Protein AF-A0A815AZ07-F1 (afdb_monomer)

Sequence (201 aa):
MKLFHCDVDPDMQIPAYNDRCTSEEKPMGLTSCLTGGIIGGPKTSQFLVLEVHFNNPYFKKSIIDQSGIRIYYTTKLRKYDAGIIEVGLEYNPKNSIPPGSTAFRVFGYCDSECTQIGLPSKNGRIITLNIDRHYSSHFQEIRFLLKLIKIEQDDTIIHTCIYNTEIRTNVTFGGYSINDEMCINYMHYYLRSNLELFFKS

Foldseek 3Di:
DAKWFFADFQPDDDDDDDDDPPDPPHTPSVPHTAFQDDADDPGGHNDMDDDDDDDDPPPDPDDDDDDDDDDDDDPDDDPWRKTKAKAWADQWQVQKDFAQDQKDKDKFKQALVNQQQWFADDDEDDDDFDDDPPDDPVDDDDDDTPDDDHDHHRYMDMFMDIDGRSVPPGMAGRHDDPRHDDRMDMDMDTRDDPHHYGHDD

Mean predicted aligned error: 6.79 Å

Radius of gyration: 19.41 Å; Cα contacts (8 Å, |Δi|>4): 328; chains: 1; bounding box: 52×40×46 Å

pLDDT: mean 85.18, std 10.61, range [42.06, 97.0]

Solvent-accessible surface area (backbone atoms only — not comparable to full-atom values): 13087 Å² total; per-residue (Å²): 113,50,71,27,32,23,80,44,66,63,85,63,86,75,79,92,82,91,74,65,94,82,45,89,83,55,59,74,72,72,71,51,58,40,59,52,58,74,82,60,63,99,87,33,26,80,51,70,47,80,48,74,82,82,87,64,93,79,66,76,74,92,75,84,82,85,83,85,84,90,85,88,86,74,94,70,83,69,97,61,51,59,27,39,31,40,38,11,46,63,73,34,65,88,56,56,42,67,42,58,28,80,70,43,77,50,61,9,37,31,47,36,77,62,29,54,77,68,51,61,79,60,89,71,75,96,73,88,81,81,84,74,95,79,72,43,96,90,64,80,79,93,76,81,63,96,63,90,78,87,80,36,11,54,33,66,51,76,40,75,44,75,44,69,24,58,91,38,87,54,73,35,31,15,32,88,52,95,77,33,43,80,46,74,44,82,47,76,47,69,66,52,55,97,68,46,77,34,63,39,121

Organism: NCBI:txid392033

InterPro domains:
  IPR000945 Dopamine beta-hydroxylase-like [PTHR10157] (35-123)
  IPR008977 PHM/PNGase F domain superfamily [SSF49742] (35-78)
  IPR008977 PHM/PNGase F domain superfamily [SSF49742] (78-198)
  IPR014784 Copper type II, ascorbate-dependent monooxygenase-like, C-terminal [G3DSA:2.60.120.230] (120-201)
  IPR024548 Copper type II ascorbate-dependent monooxygenase, C-terminal [PF03712] (80-122)
  IPR024548 Copper type II ascorbate-dependent monooxygenase, C-terminal [PF03712] (125-197)
  IPR028460 Tyramine beta-hydroxylase/Dopamine beta-hydroxylase [PR00767] (17-35)
  IPR028460 Tyramine beta-hydroxylase/Dopamine beta-hydroxylase [PR00767] (82-99)
  IPR036939 Copper type II, ascorbate-dependent monooxygenase, N-terminal domain superfamily [G3DSA:2.60.120.310] (34-81)

Secondary structure (DSSP, 8-state):
-EEEEE---TT-------S-TT-TTS-GGGSSEESSPPP-STTS---EEEE-----TT---S------------SS--SS-EEEEEEE--SSTTS-B-TT-SSEEEEEEE-HHHHHTTS-B-----------TT-BTTB------SS-----BT--EEEEEEE--TT-SSPBPBSSSTTSB--EEEEEEES--S--EEE--

Structure (mmCIF, N/CA/C/O backbone):
data_AF-A0A815AZ07-F1
#
_entry.id   AF-A0A815AZ07-F1
#
loop_
_atom_site.group_PDB
_atom_site.id
_atom_site.type_symbol
_atom_site.label_atom_id
_atom_site.label_alt_id
_atom_site.label_comp_id
_atom_site.label_asym_id
_atom_site.label_entity_id
_atom_site.label_seq_id
_atom_site.pdbx_PDB_ins_code
_atom_site.Cartn_x
_atom_site.Cartn_y
_atom_site.Cartn_z
_atom_site.occupancy
_atom_site.B_iso_or_equiv
_atom_site.auth_seq_id
_atom_site.auth_comp_id
_atom_site.auth_asym_id
_atom_site.auth_atom_id
_atom_site.pdbx_PDB_model_num
ATOM 1 N N . MET A 1 1 ? -2.930 -9.764 -2.265 1.00 93.25 1 MET A N 1
ATOM 2 C CA . MET A 1 1 ? -4.372 -9.737 -1.937 1.00 93.25 1 MET A CA 1
ATOM 3 C C . MET A 1 1 ? -4.564 -8.734 -0.822 1.00 93.25 1 MET A C 1
ATOM 5 O O . MET A 1 1 ? -3.743 -8.734 0.088 1.00 93.25 1 MET A O 1
ATOM 9 N N . LYS A 1 2 ? -5.589 -7.890 -0.900 1.00 91.94 2 LYS A N 1
ATOM 10 C CA . LYS A 1 2 ? -5.943 -6.909 0.132 1.00 91.94 2 LYS A CA 1
ATOM 11 C C . LYS A 1 2 ? -7.437 -7.029 0.423 1.00 91.94 2 LYS A C 1
ATOM 13 O O . LYS A 1 2 ? -8.210 -7.292 -0.493 1.00 91.94 2 LYS A O 1
ATOM 18 N N . LEU A 1 3 ? -7.827 -6.894 1.686 1.00 90.19 3 LEU A N 1
ATOM 19 C CA . LEU A 1 3 ? -9.228 -6.902 2.098 1.00 90.19 3 LEU A CA 1
ATOM 20 C C . LEU A 1 3 ? -9.575 -5.533 2.668 1.00 90.19 3 LEU A C 1
ATOM 22 O O . LEU A 1 3 ? -8.912 -5.073 3.596 1.00 90.19 3 LEU A O 1
ATOM 26 N N . PHE A 1 4 ? -10.623 -4.928 2.131 1.00 89.06 4 PHE A N 1
ATOM 27 C CA . PHE A 1 4 ? -11.096 -3.607 2.516 1.00 89.06 4 PHE A CA 1
ATOM 28 C C . PHE A 1 4 ? -12.503 -3.692 3.092 1.00 89.06 4 PHE A C 1
ATOM 30 O O . PHE A 1 4 ? -13.295 -4.554 2.705 1.00 89.06 4 PHE A O 1
ATOM 37 N N . HIS A 1 5 ? -12.812 -2.780 4.005 1.00 87.62 5 HIS A N 1
ATOM 38 C CA . HIS A 1 5 ? -14.139 -2.581 4.574 1.00 87.62 5 HIS A CA 1
ATOM 39 C C . HIS A 1 5 ? -14.771 -1.346 3.941 1.00 87.62 5 HIS A C 1
ATOM 41 O O . HIS A 1 5 ? -14.142 -0.294 3.909 1.00 87.62 5 HIS A O 1
ATOM 47 N N . CYS A 1 6 ? -15.979 -1.468 3.397 1.00 85.56 6 CYS A N 1
ATOM 48 C CA . CYS A 1 6 ? -16.629 -0.355 2.705 1.00 85.56 6 CYS A CA 1
ATOM 49 C C . CYS A 1 6 ? -17.513 0.440 3.655 1.00 85.56 6 CYS A C 1
ATOM 51 O O . CYS A 1 6 ? -18.321 -0.155 4.371 1.00 85.56 6 CYS A O 1
ATOM 53 N N . ASP A 1 7 ? -17.387 1.765 3.633 1.00 80.94 7 ASP A N 1
ATOM 54 C CA . ASP A 1 7 ? -18.226 2.654 4.434 1.00 80.94 7 ASP A CA 1
ATOM 55 C C . ASP A 1 7 ? -19.485 3.015 3.641 1.00 80.94 7 ASP A C 1
ATOM 57 O O . ASP A 1 7 ? -19.508 3.934 2.823 1.00 80.94 7 ASP A O 1
ATOM 61 N N . VAL A 1 8 ? -20.521 2.202 3.823 1.00 84.56 8 VAL A N 1
ATOM 62 C CA . VAL A 1 8 ? -21.830 2.353 3.183 1.00 84.56 8 VAL A CA 1
ATOM 63 C C . VAL A 1 8 ? -22.930 2.209 4.223 1.00 84.56 8 VAL A C 1
ATOM 65 O O . VAL A 1 8 ? -22.707 1.674 5.311 1.00 84.56 8 VAL A O 1
ATOM 68 N N . ASP A 1 9 ? -24.131 2.671 3.884 1.00 83.31 9 ASP A N 1
ATOM 69 C CA . ASP A 1 9 ? -25.299 2.476 4.737 1.00 83.31 9 ASP A CA 1
ATOM 70 C C . ASP A 1 9 ? -25.495 0.966 5.025 1.00 83.31 9 ASP A C 1
ATOM 72 O O . ASP A 1 9 ? -25.485 0.168 4.080 1.00 83.31 9 ASP A O 1
ATOM 76 N N . PRO A 1 10 ? -25.637 0.544 6.300 1.00 81.12 10 PRO A N 1
ATOM 77 C CA . PRO A 1 10 ? -25.865 -0.856 6.657 1.00 81.12 10 PRO A CA 1
ATOM 78 C C . PRO A 1 10 ? -27.078 -1.498 5.970 1.00 81.12 10 PRO A C 1
ATOM 80 O O . PRO A 1 10 ? -27.071 -2.711 5.761 1.00 81.12 10 PRO A O 1
ATOM 83 N N . ASP A 1 11 ? -28.088 -0.703 5.608 1.00 83.38 11 ASP A N 1
ATOM 84 C CA . ASP A 1 11 ? -29.311 -1.165 4.946 1.00 83.38 11 ASP A CA 1
ATOM 85 C C . ASP A 1 11 ? -29.194 -1.150 3.407 1.00 83.38 11 ASP A C 1
ATOM 87 O O . ASP A 1 11 ? -30.104 -1.594 2.696 1.00 83.38 11 ASP A O 1
ATOM 91 N N . MET A 1 12 ? -28.072 -0.665 2.859 1.00 85.38 12 MET A N 1
ATOM 92 C CA . MET A 1 12 ? -27.832 -0.630 1.417 1.00 85.38 12 MET A CA 1
ATOM 93 C C . MET A 1 12 ? -27.726 -2.046 0.846 1.00 85.38 12 MET A C 1
ATOM 95 O O . MET A 1 12 ? -26.903 -2.854 1.271 1.00 85.38 12 MET A O 1
ATOM 99 N N . GLN A 1 13 ? -28.504 -2.338 -0.196 1.00 84.38 13 GLN A N 1
ATOM 100 C CA . GLN A 1 13 ? -28.363 -3.582 -0.950 1.00 84.38 13 GLN A CA 1
ATOM 101 C C . GLN A 1 13 ? -27.359 -3.398 -2.087 1.00 84.38 13 GLN A C 1
ATOM 103 O O . GLN A 1 13 ? -27.615 -2.667 -3.044 1.00 84.38 13 GLN A O 1
ATOM 108 N N . ILE A 1 14 ? -26.219 -4.079 -1.991 1.00 85.06 14 ILE A N 1
ATOM 109 C CA . ILE A 1 14 ? -25.188 -4.092 -3.032 1.00 85.06 14 ILE A CA 1
ATOM 110 C C . ILE A 1 14 ? -25.235 -5.452 -3.744 1.00 85.06 14 ILE A C 1
ATOM 112 O O . ILE A 1 14 ? -25.175 -6.485 -3.071 1.00 85.06 14 ILE A O 1
ATOM 116 N N . PRO A 1 15 ? -25.349 -5.492 -5.085 1.00 88.38 15 PRO A N 1
ATOM 117 C CA . PRO A 1 15 ? -25.347 -6.750 -5.822 1.00 88.38 15 PRO A CA 1
ATOM 118 C C . PRO A 1 15 ? -23.992 -7.459 -5.705 1.00 88.38 15 PRO A C 1
ATOM 120 O O . PRO A 1 15 ? -22.947 -6.823 -5.557 1.00 88.38 15 PRO A O 1
ATOM 123 N N . ALA A 1 16 ? -24.007 -8.790 -5.804 1.00 88.94 16 ALA A N 1
ATOM 124 C CA . ALA A 1 16 ? -22.781 -9.578 -5.852 1.00 88.94 16 ALA A CA 1
ATOM 125 C C . ALA A 1 16 ? -21.918 -9.153 -7.051 1.00 88.94 16 ALA A C 1
ATOM 127 O O . ALA A 1 16 ? -22.421 -9.008 -8.164 1.00 88.94 16 ALA A O 1
ATOM 128 N N . TYR A 1 17 ? -20.618 -8.980 -6.817 1.00 91.94 17 TYR A N 1
ATOM 129 C CA . TYR A 1 17 ? -19.673 -8.500 -7.819 1.00 91.94 17 TYR A CA 1
ATOM 130 C C . TYR A 1 17 ? 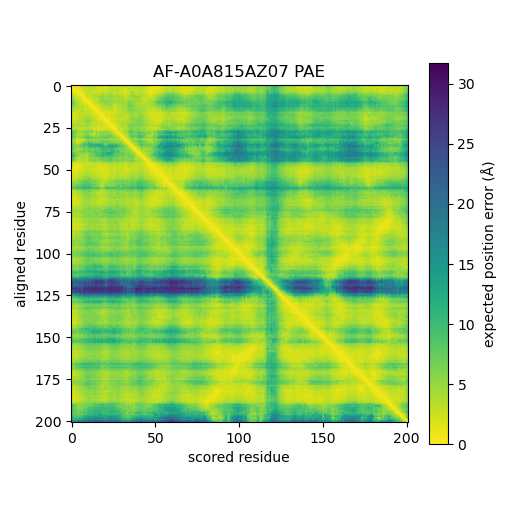-18.380 -9.314 -7.770 1.00 91.94 17 TYR A C 1
ATOM 132 O O . TYR A 1 17 ? -17.792 -9.488 -6.702 1.00 91.94 17 TYR A O 1
ATOM 140 N N . ASN A 1 18 ? -17.943 -9.813 -8.926 1.00 92.00 18 ASN A N 1
ATOM 141 C CA . ASN A 1 18 ? -16.680 -10.530 -9.091 1.00 92.00 18 ASN A CA 1
ATOM 142 C C . ASN A 1 18 ? -16.107 -10.243 -10.482 1.00 92.00 18 ASN A C 1
ATOM 144 O O . ASN A 1 18 ? -16.212 -11.060 -11.395 1.00 92.00 18 ASN A O 1
ATOM 148 N N . ASP A 1 19 ? -15.555 -9.046 -10.642 1.00 92.44 19 ASP A N 1
ATOM 149 C CA . ASP A 1 19 ? -14.885 -8.621 -11.867 1.00 92.44 19 ASP A CA 1
ATOM 150 C C . ASP A 1 19 ? -13.793 -7.586 -11.533 1.00 92.44 19 ASP A C 1
ATOM 152 O O . ASP A 1 19 ? -13.501 -7.300 -10.367 1.00 92.44 19 ASP A O 1
ATOM 156 N N . ARG A 1 20 ? -13.154 -7.027 -12.560 1.00 90.88 20 ARG A N 1
ATOM 157 C CA . ARG A 1 20 ? -12.030 -6.091 -12.483 1.00 90.88 20 ARG A CA 1
ATOM 158 C C . ARG A 1 20 ? -12.335 -4.894 -11.590 1.00 90.88 20 ARG A C 1
ATOM 160 O O . ARG A 1 20 ? -13.408 -4.302 -11.651 1.00 90.88 20 ARG A O 1
ATOM 167 N N . CYS A 1 21 ? -11.333 -4.442 -10.844 1.00 89.00 21 CYS A N 1
ATOM 168 C CA . CYS A 1 21 ? -11.448 -3.266 -9.978 1.00 89.00 21 CYS A CA 1
ATOM 169 C C . CYS A 1 21 ? -11.775 -1.968 -10.738 1.00 89.00 21 CYS A C 1
ATOM 171 O O . CYS A 1 21 ? -12.318 -1.045 -10.138 1.00 89.00 21 CYS A O 1
ATOM 173 N N . THR A 1 22 ? -11.449 -1.910 -12.034 1.00 88.50 22 THR A N 1
ATOM 174 C CA . THR A 1 22 ? -11.607 -0.743 -12.916 1.00 88.50 22 THR A CA 1
ATOM 175 C C . THR A 1 22 ? -12.832 -0.807 -13.833 1.00 88.50 22 THR A C 1
ATOM 177 O O . THR A 1 22 ? -12.969 0.055 -14.696 1.00 88.50 22 THR A O 1
ATOM 180 N N . SER A 1 23 ? -13.691 -1.825 -13.707 1.00 90.75 23 SER A N 1
ATOM 181 C CA . SER A 1 23 ? -14.904 -1.913 -14.531 1.00 90.75 23 SER A CA 1
ATOM 182 C C . SER A 1 23 ? -15.873 -0.774 -14.209 1.00 90.75 23 SER A C 1
ATOM 184 O O . SER A 1 23 ? -16.101 -0.472 -13.037 1.00 90.75 23 SER A O 1
ATOM 186 N N . GLU A 1 24 ? -16.498 -0.195 -15.235 1.00 88.44 24 GLU A N 1
ATOM 187 C CA . GLU A 1 24 ? -17.591 0.778 -15.073 1.00 88.44 24 GLU A CA 1
ATOM 188 C C . GLU A 1 24 ? -18.845 0.138 -14.453 1.00 88.44 24 GLU A C 1
ATOM 190 O O . GLU A 1 24 ? -19.664 0.824 -13.850 1.00 88.44 24 GLU A O 1
ATOM 195 N N . GLU A 1 25 ? -18.967 -1.190 -14.538 1.00 89.12 25 GLU A N 1
ATOM 196 C CA . GLU A 1 25 ? -20.063 -1.965 -13.942 1.00 89.12 25 GLU A CA 1
ATOM 197 C C . GLU A 1 25 ? -19.887 -2.194 -12.432 1.00 89.12 25 GLU A C 1
ATOM 199 O O . GLU A 1 25 ? -20.752 -2.789 -11.783 1.00 89.12 25 GLU A O 1
ATOM 204 N N . LYS A 1 26 ? -18.769 -1.741 -11.848 1.00 88.38 26 LYS A N 1
ATOM 205 C CA . LYS A 1 26 ? -18.519 -1.873 -10.414 1.00 88.38 26 LYS A CA 1
ATOM 206 C C . LYS A 1 26 ? -19.607 -1.123 -9.621 1.00 88.38 26 LYS A C 1
ATOM 208 O O . LYS A 1 26 ? -19.778 0.082 -9.815 1.00 88.38 26 LYS A O 1
ATOM 213 N N . PRO A 1 27 ? -20.310 -1.782 -8.678 1.00 86.88 27 PRO A N 1
ATOM 214 C CA . PRO A 1 27 ? -21.354 -1.136 -7.890 1.00 86.88 27 PRO A CA 1
ATOM 215 C C . PRO A 1 27 ? -20.837 0.083 -7.119 1.00 86.88 27 PRO A C 1
ATOM 217 O O . PRO A 1 27 ? -19.775 0.031 -6.495 1.00 86.88 27 PRO A O 1
ATOM 220 N N . MET A 1 28 ? -21.629 1.159 -7.099 1.00 78.25 28 MET A N 1
ATOM 221 C CA . MET A 1 28 ? -21.254 2.445 -6.492 1.00 78.25 28 MET A CA 1
ATOM 222 C C . MET A 1 28 ? -20.817 2.308 -5.022 1.00 78.25 28 MET A C 1
ATOM 224 O O . MET A 1 28 ? -19.824 2.908 -4.616 1.00 78.25 28 MET A O 1
ATOM 228 N N . GLY A 1 29 ? -21.486 1.449 -4.246 1.00 77.12 29 GLY A N 1
ATOM 229 C CA . GLY A 1 29 ? -21.162 1.193 -2.836 1.00 77.12 29 GLY A CA 1
ATOM 230 C C . GLY A 1 29 ? -19.816 0.493 -2.588 1.00 77.12 29 GLY A C 1
ATOM 231 O O . GLY A 1 29 ? -19.378 0.398 -1.450 1.00 77.12 29 GLY A O 1
ATOM 232 N N . LEU A 1 30 ? -19.126 0.019 -3.631 1.00 79.25 30 LEU A N 1
ATOM 233 C CA . LEU A 1 30 ? -17.811 -0.630 -3.518 1.00 79.25 30 LEU A CA 1
ATOM 234 C C . LEU A 1 30 ? -16.652 0.298 -3.916 1.00 79.25 30 LEU A C 1
ATOM 236 O O . LEU A 1 30 ? -15.520 -0.160 -4.103 1.00 79.25 30 LEU A O 1
ATOM 240 N N . THR A 1 31 ? -16.923 1.591 -4.118 1.00 72.31 31 THR A N 1
ATOM 241 C CA . THR A 1 31 ? -15.915 2.580 -4.537 1.00 72.31 31 THR A CA 1
ATOM 242 C C . THR A 1 31 ? -15.218 3.270 -3.365 1.00 72.31 31 THR A C 1
ATOM 244 O O . THR A 1 31 ? -14.051 3.627 -3.502 1.00 72.31 31 THR A O 1
ATOM 247 N N . SER A 1 32 ? -15.880 3.394 -2.209 1.00 75.50 32 SER A N 1
ATOM 248 C CA . SER A 1 32 ? -15.305 3.957 -0.983 1.00 75.50 32 SER A CA 1
ATOM 249 C C . SER A 1 32 ? -15.097 2.857 0.057 1.00 75.50 32 SER A C 1
ATOM 251 O O . SER A 1 32 ? -15.998 2.510 0.822 1.00 75.50 32 SER A O 1
ATOM 253 N N . CYS A 1 33 ? -13.912 2.247 0.030 1.00 83.00 33 CYS A N 1
ATOM 254 C CA . CYS A 1 33 ? -13.535 1.209 0.980 1.00 83.00 33 CYS A CA 1
ATOM 255 C C . CYS A 1 33 ? -12.160 1.498 1.575 1.00 83.00 33 CYS A C 1
ATOM 257 O O . CYS A 1 33 ? -11.269 2.029 0.915 1.00 83.00 33 CYS A O 1
ATOM 259 N N . LEU A 1 34 ? -12.027 1.139 2.842 1.00 77.06 34 LEU A N 1
ATOM 260 C CA . LEU A 1 34 ? -10.999 1.567 3.770 1.00 77.06 34 LEU A CA 1
ATOM 261 C C . LEU A 1 34 ? -10.292 0.350 4.379 1.00 77.06 34 LEU A C 1
ATOM 263 O O . LEU A 1 34 ? -10.839 -0.760 4.416 1.00 77.06 34 LEU A O 1
ATOM 267 N N . THR A 1 35 ? -9.060 0.534 4.852 1.00 73.06 35 THR A N 1
ATOM 268 C CA . THR A 1 35 ? -8.285 -0.554 5.475 1.00 73.06 35 THR A CA 1
ATOM 269 C C . THR A 1 35 ? -8.432 -0.494 6.994 1.00 73.06 35 THR A C 1
ATOM 271 O O . THR A 1 35 ? -8.373 0.568 7.597 1.00 73.06 35 THR A O 1
ATOM 274 N N . GLY A 1 36 ? -8.587 -1.647 7.656 1.00 65.62 36 GLY A N 1
ATOM 275 C CA . GLY A 1 36 ? -8.658 -1.691 9.126 1.00 65.62 36 GLY A CA 1
ATOM 276 C C . GLY A 1 36 ? -10.017 -1.279 9.710 1.00 65.62 36 GLY A C 1
ATOM 277 O O . GLY A 1 36 ? -10.087 -0.849 10.860 1.00 65.62 36 GLY A O 1
ATOM 278 N N . GLY A 1 37 ? -11.094 -1.422 8.932 1.00 69.19 37 GLY A N 1
ATOM 279 C CA . GLY A 1 37 ? -12.471 -1.211 9.380 1.00 69.19 37 GLY A CA 1
ATOM 280 C C . GLY A 1 37 ? -12.901 -2.119 10.539 1.00 69.19 37 GLY A C 1
ATOM 281 O O . GLY A 1 37 ? -12.421 -3.247 10.684 1.00 69.19 37 GLY A O 1
ATOM 282 N N . ILE A 1 38 ? -13.843 -1.637 11.358 1.00 72.06 38 ILE A N 1
ATOM 283 C CA . ILE A 1 38 ? -14.521 -2.466 12.364 1.00 72.06 38 ILE A CA 1
ATOM 284 C C . ILE A 1 38 ? -15.539 -3.325 11.619 1.00 72.06 38 ILE A C 1
ATOM 286 O O . ILE A 1 38 ? -16.441 -2.802 10.967 1.00 72.06 38 ILE A O 1
ATOM 290 N N . ILE A 1 39 ? -15.393 -4.643 11.727 1.00 74.62 39 ILE A N 1
ATOM 291 C CA . ILE A 1 39 ? -16.277 -5.594 11.056 1.00 74.62 39 ILE A CA 1
ATOM 292 C C . ILE A 1 39 ? -17.362 -6.046 12.032 1.00 74.62 39 ILE A C 1
ATOM 294 O O . ILE A 1 39 ? -17.072 -6.683 13.047 1.00 74.62 39 ILE A O 1
ATOM 298 N N . GLY A 1 40 ? -18.613 -5.779 11.662 1.00 72.56 40 GLY A N 1
ATOM 299 C CA . GLY A 1 40 ? -19.799 -6.271 12.354 1.00 72.56 40 GLY A CA 1
ATOM 300 C C . GLY A 1 40 ? -20.345 -5.331 13.430 1.00 72.56 40 GLY A C 1
ATOM 301 O O . GLY A 1 40 ? -19.667 -4.449 13.948 1.00 72.56 40 GLY A O 1
ATOM 302 N N . GLY A 1 41 ? -21.614 -5.557 13.772 1.00 75.25 41 GLY A N 1
ATOM 303 C CA . GLY A 1 41 ? -22.411 -4.670 14.614 1.00 75.25 41 GLY A CA 1
ATOM 304 C C . GLY A 1 41 ? -23.609 -4.097 13.845 1.00 75.25 41 GLY A C 1
ATOM 305 O O . GLY A 1 41 ? -23.604 -4.064 12.616 1.00 75.25 41 GLY A O 1
ATOM 306 N N . PRO A 1 42 ? -24.664 -3.653 14.546 1.00 73.19 42 PRO A N 1
ATOM 307 C CA . PRO A 1 42 ? -25.907 -3.198 13.914 1.00 73.19 42 PRO A CA 1
ATOM 308 C C . PRO A 1 42 ? -25.794 -1.830 13.222 1.00 73.19 42 PRO A C 1
ATOM 310 O O . PRO A 1 42 ? -26.729 -1.419 12.551 1.00 73.19 42 PRO A O 1
ATOM 313 N N . LYS A 1 43 ? -24.686 -1.101 13.414 1.00 76.06 43 LYS A N 1
ATOM 314 C CA . LYS A 1 43 ? -24.465 0.251 12.865 1.00 76.06 43 LYS A CA 1
ATOM 315 C C . LYS A 1 43 ? -23.269 0.335 11.914 1.00 76.06 43 LYS A C 1
ATOM 317 O O . LYS A 1 43 ? -22.822 1.429 11.597 1.00 76.06 43 LYS A O 1
ATOM 322 N N . THR A 1 44 ? -22.711 -0.802 11.517 1.00 77.12 44 THR A N 1
ATOM 323 C CA . THR A 1 44 ? -21.542 -0.869 10.636 1.00 77.12 44 THR A CA 1
ATOM 324 C C . THR A 1 44 ? -21.926 -1.591 9.360 1.00 77.12 44 THR A C 1
ATOM 326 O O . THR A 1 44 ? -22.542 -2.657 9.433 1.00 77.12 44 THR A O 1
ATOM 329 N N . SER A 1 45 ? -21.495 -1.066 8.215 1.00 80.50 45 SER A N 1
ATOM 330 C CA . SER A 1 45 ? -21.512 -1.810 6.958 1.00 80.50 45 SER A CA 1
ATOM 331 C C . SER A 1 45 ? -20.874 -3.187 7.142 1.00 80.50 45 SER A C 1
ATOM 333 O O . SER A 1 45 ? -19.845 -3.332 7.807 1.00 80.50 45 SER A O 1
ATOM 335 N N . GLN A 1 46 ? -21.487 -4.206 6.550 1.00 79.88 46 GLN A N 1
ATOM 336 C CA . GLN A 1 46 ? -20.973 -5.578 6.563 1.00 79.88 46 GLN A CA 1
ATOM 337 C C . GLN A 1 46 ? -20.285 -5.937 5.240 1.00 79.88 46 GLN A C 1
ATOM 339 O O . GLN A 1 46 ? -19.929 -7.094 5.017 1.00 79.88 46 GLN A O 1
ATOM 344 N N . PHE A 1 47 ? -20.090 -4.951 4.360 1.00 85.25 47 PHE A N 1
ATOM 345 C CA . PHE A 1 47 ? -19.532 -5.166 3.036 1.00 85.25 47 PHE A CA 1
ATOM 346 C C . PHE A 1 47 ? -18.007 -5.148 3.067 1.00 85.25 47 PHE A C 1
ATOM 348 O O . PHE A 1 47 ? -17.366 -4.221 3.571 1.00 85.25 47 PHE A O 1
ATOM 355 N N . LEU A 1 48 ? -17.436 -6.205 2.495 1.00 86.75 48 LEU A N 1
ATOM 356 C CA . LEU A 1 48 ? -16.005 -6.399 2.347 1.00 86.75 48 LEU A CA 1
ATOM 357 C C . LEU A 1 48 ? -15.662 -6.509 0.865 1.00 86.75 48 LEU A C 1
ATOM 359 O O . LEU A 1 48 ? -16.370 -7.172 0.106 1.00 86.75 48 LEU A O 1
ATOM 363 N N . VAL A 1 49 ? -14.544 -5.908 0.473 1.00 89.81 49 VAL A N 1
ATOM 364 C CA . VAL A 1 49 ? -13.985 -6.027 -0.875 1.00 89.81 49 VAL A CA 1
ATOM 365 C C . VAL A 1 49 ? -12.651 -6.741 -0.787 1.00 89.81 49 VAL A C 1
ATOM 367 O O . VAL A 1 49 ? -11.726 -6.269 -0.130 1.00 89.81 49 VAL A O 1
ATOM 370 N N . LEU A 1 50 ? -12.553 -7.885 -1.461 1.00 92.12 50 LEU A N 1
ATOM 371 C CA . LEU A 1 50 ? -11.293 -8.583 -1.671 1.00 92.12 50 LEU A CA 1
ATOM 372 C C . LEU A 1 50 ? -10.699 -8.140 -3.009 1.00 92.12 50 LEU A C 1
ATOM 374 O O . LEU A 1 50 ? -11.257 -8.418 -4.066 1.00 92.12 50 LEU A O 1
ATOM 378 N N . GLU A 1 51 ? -9.541 -7.495 -2.957 1.00 93.06 51 GLU A N 1
ATOM 379 C CA . GLU A 1 51 ? -8.747 -7.156 -4.130 1.00 93.06 51 GLU A CA 1
ATOM 380 C C . GLU A 1 51 ? -7.618 -8.174 -4.318 1.00 93.06 51 GLU A C 1
ATOM 382 O O . GLU A 1 51 ? -6.802 -8.423 -3.417 1.00 93.06 51 GLU A O 1
ATOM 387 N N . VAL A 1 52 ? -7.543 -8.758 -5.514 1.00 93.75 52 VAL A N 1
ATOM 388 C CA . VAL A 1 52 ? -6.513 -9.731 -5.884 1.00 93.75 52 VAL A CA 1
ATOM 389 C C . VAL A 1 52 ? -5.708 -9.197 -7.061 1.00 93.75 52 VAL A C 1
ATOM 391 O O . VAL A 1 52 ? -6.239 -8.954 -8.140 1.00 93.75 52 VAL A O 1
ATOM 394 N N . HIS A 1 53 ? -4.402 -9.038 -6.854 1.00 92.06 53 HIS A N 1
ATOM 395 C CA . HIS A 1 53 ? -3.475 -8.649 -7.907 1.00 92.06 53 HIS A CA 1
ATOM 396 C C . HIS A 1 53 ? -2.949 -9.902 -8.616 1.00 92.06 53 HIS A C 1
ATOM 398 O O . HIS A 1 53 ? -2.195 -10.681 -8.026 1.00 92.06 53 HIS A O 1
ATOM 404 N N . PHE A 1 54 ? -3.354 -10.102 -9.870 1.00 92.56 54 PHE A N 1
ATOM 405 C CA . PHE A 1 54 ? -2.906 -11.219 -10.698 1.00 92.56 54 PHE A CA 1
ATOM 406 C C . PHE A 1 54 ? -1.825 -10.771 -11.681 1.00 92.56 54 PHE A C 1
ATOM 408 O O . PHE A 1 54 ? -2.051 -9.886 -12.500 1.00 92.56 54 PHE A O 1
ATOM 415 N N . ASN A 1 55 ? -0.680 -11.453 -11.666 1.00 92.00 55 ASN A N 1
ATOM 416 C CA . ASN A 1 55 ? 0.330 -11.333 -12.712 1.00 92.00 55 ASN A CA 1
ATOM 417 C C . ASN A 1 55 ? 0.297 -12.590 -13.596 1.00 92.00 55 ASN A C 1
ATOM 419 O O . ASN A 1 55 ? 0.721 -13.664 -13.168 1.00 92.00 55 ASN A O 1
ATOM 423 N N . ASN A 1 56 ? -0.221 -12.468 -14.822 1.00 92.88 56 ASN A N 1
ATOM 424 C CA . ASN A 1 56 ? -0.321 -13.564 -15.796 1.00 92.88 56 ASN A CA 1
ATOM 425 C C . ASN A 1 56 ? 0.553 -13.283 -17.036 1.00 92.88 56 ASN A C 1
ATOM 427 O O . ASN A 1 56 ? 0.016 -13.044 -18.120 1.00 92.88 56 ASN A O 1
ATOM 431 N N . PRO A 1 57 ? 1.894 -13.321 -16.913 1.00 92.44 57 PRO A N 1
ATOM 432 C CA . PRO A 1 57 ? 2.803 -12.905 -17.986 1.00 9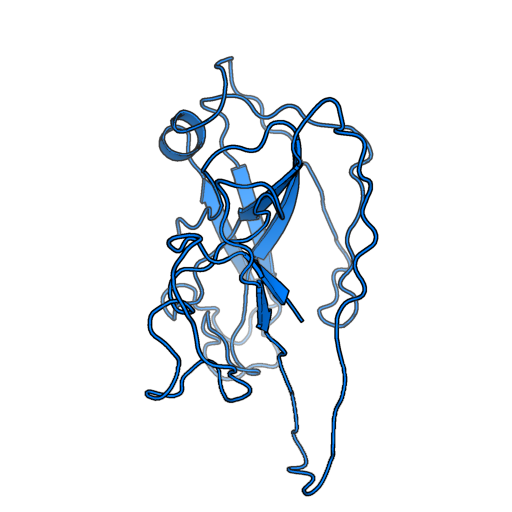2.44 57 PRO A CA 1
ATOM 433 C C . PRO A 1 57 ? 2.733 -13.803 -19.230 1.00 92.44 57 PRO A C 1
ATOM 435 O O . PRO A 1 57 ? 3.094 -13.382 -20.323 1.00 92.44 57 PRO A O 1
ATOM 438 N N . TYR A 1 58 ? 2.249 -15.039 -19.079 1.00 94.69 58 TYR A N 1
ATOM 439 C CA . TYR A 1 58 ? 2.131 -16.016 -20.164 1.00 94.69 58 TYR A CA 1
ATOM 440 C C . TYR A 1 58 ? 0.724 -16.087 -20.768 1.00 94.69 58 TYR A C 1
ATOM 442 O O . TYR A 1 58 ? 0.449 -17.000 -21.545 1.00 94.69 58 TYR A O 1
ATOM 450 N N . PHE A 1 59 ? -0.178 -15.175 -20.384 1.00 91.94 59 PHE A N 1
ATOM 451 C CA . PHE A 1 59 ? -1.556 -15.101 -20.884 1.00 91.94 59 PHE A CA 1
ATOM 452 C C . PHE A 1 59 ? -2.284 -16.451 -20.872 1.00 91.94 59 PHE A C 1
ATOM 454 O O . PHE A 1 59 ? -3.040 -16.785 -21.789 1.00 91.94 59 PHE A O 1
ATOM 461 N N . LYS A 1 60 ? -2.045 -17.251 -19.827 1.00 94.38 60 LYS A N 1
ATOM 462 C CA . LYS A 1 60 ? -2.681 -18.560 -19.691 1.00 94.38 60 LYS A CA 1
ATOM 463 C C . LYS A 1 60 ? -4.192 -18.366 -19.630 1.00 94.38 60 LYS A C 1
ATOM 465 O O . LYS A 1 60 ? -4.680 -17.574 -18.823 1.00 94.38 60 LYS A O 1
ATOM 470 N N . LYS A 1 61 ? -4.911 -19.071 -20.502 1.00 92.75 61 LYS A N 1
ATOM 471 C CA . LYS A 1 61 ? -6.375 -19.042 -20.586 1.00 92.75 61 LYS A CA 1
ATOM 472 C C . LYS A 1 61 ? -6.979 -20.166 -19.751 1.00 92.75 61 LYS A C 1
ATOM 474 O O . LYS A 1 61 ? -6.313 -21.163 -19.482 1.00 92.75 61 LYS A O 1
ATOM 479 N N . SER A 1 62 ? -8.245 -19.998 -19.379 1.00 90.50 62 SER A N 1
ATOM 480 C CA . SER A 1 62 ? -9.051 -21.020 -18.696 1.00 90.50 62 SER A CA 1
ATOM 481 C C . SER A 1 62 ? -8.494 -21.489 -17.345 1.00 90.50 62 SER A C 1
ATOM 483 O O . SER A 1 62 ? -8.759 -22.611 -16.923 1.00 90.50 62 SER A O 1
ATOM 485 N N . ILE A 1 63 ? -7.736 -20.634 -16.653 1.00 90.88 63 ILE A N 1
ATOM 486 C CA . ILE A 1 63 ? -7.390 -20.850 -15.246 1.00 90.88 63 ILE A CA 1
ATOM 487 C C . ILE A 1 63 ? -8.572 -20.382 -14.401 1.00 90.88 63 ILE A C 1
ATOM 489 O O . ILE A 1 63 ? -9.011 -19.241 -14.535 1.00 90.88 63 ILE A O 1
ATOM 493 N N . ILE A 1 64 ? -9.062 -21.26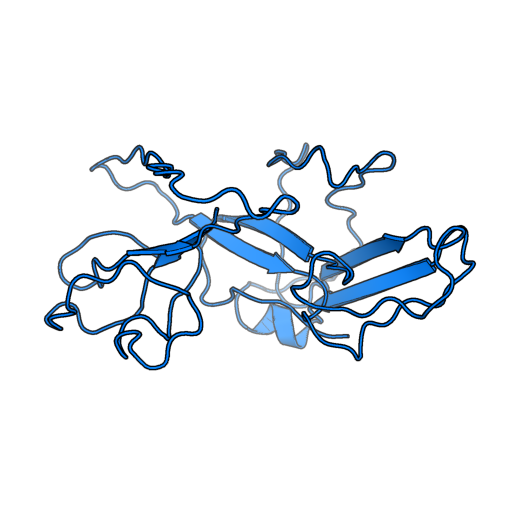1 -13.531 1.00 90.88 64 ILE A N 1
ATOM 494 C CA . ILE A 1 64 ? -10.045 -20.924 -12.504 1.00 90.88 64 ILE A CA 1
ATOM 495 C C . ILE A 1 64 ? -9.278 -20.779 -11.192 1.00 90.88 64 ILE A C 1
ATOM 497 O O . ILE A 1 64 ? -8.686 -21.746 -10.716 1.00 90.88 64 ILE A O 1
ATOM 501 N N . ASP A 1 65 ? -9.268 -19.569 -10.639 1.00 91.81 65 ASP A N 1
ATOM 502 C CA . ASP A 1 65 ? -8.704 -19.276 -9.323 1.00 91.81 65 ASP A CA 1
ATOM 503 C C . ASP A 1 65 ? -9.829 -19.117 -8.291 1.00 91.81 65 ASP A C 1
ATOM 505 O O . ASP A 1 65 ? -10.878 -18.541 -8.578 1.00 91.81 65 ASP A O 1
ATOM 509 N N . GLN A 1 66 ? -9.605 -19.649 -7.091 1.00 91.56 66 GLN A N 1
ATOM 510 C CA . GLN A 1 66 ? -10.493 -19.509 -5.930 1.00 91.56 66 GLN A CA 1
ATOM 511 C C . GLN A 1 66 ? -9.687 -19.092 -4.696 1.00 91.56 66 GLN A C 1
ATOM 513 O O . GLN A 1 66 ? -9.912 -19.571 -3.582 1.00 91.56 66 GLN A O 1
ATOM 518 N N . SER A 1 67 ? -8.689 -18.235 -4.904 1.00 94.38 67 SER A N 1
ATOM 519 C CA . SER A 1 67 ? -7.867 -17.727 -3.820 1.00 94.38 67 SER A CA 1
ATOM 520 C C . SER A 1 67 ? -8.646 -16.755 -2.928 1.00 94.38 67 SER A C 1
ATOM 522 O O . SER A 1 67 ? -9.605 -16.111 -3.350 1.00 94.38 67 SER A O 1
ATOM 524 N N . GLY A 1 68 ? -8.221 -16.619 -1.671 1.00 93.44 68 GLY A N 1
ATOM 525 C CA . GLY A 1 68 ? -8.877 -15.723 -0.725 1.00 93.44 68 GLY A CA 1
ATOM 526 C C . GLY A 1 68 ? -8.141 -15.587 0.600 1.00 93.44 68 GLY A C 1
ATOM 527 O O . GLY A 1 68 ? -7.025 -16.076 0.774 1.00 93.44 68 GLY A O 1
ATOM 528 N N . ILE A 1 69 ? -8.792 -14.912 1.546 1.00 92.94 69 ILE A N 1
ATOM 529 C CA . ILE A 1 69 ? -8.278 -14.660 2.895 1.00 92.94 69 ILE A CA 1
ATOM 530 C C . ILE A 1 69 ? -9.179 -15.370 3.905 1.00 92.94 69 ILE A C 1
ATOM 532 O O . ILE A 1 69 ? -10.403 -15.279 3.838 1.00 92.94 69 ILE A O 1
ATOM 536 N N . ARG A 1 70 ? -8.569 -16.064 4.870 1.00 93.38 70 ARG A N 1
ATOM 537 C CA . ARG A 1 70 ? -9.281 -16.650 6.009 1.00 93.38 70 ARG A CA 1
ATOM 538 C C . ARG A 1 70 ? -9.232 -15.697 7.199 1.00 93.38 70 ARG A C 1
ATOM 540 O O . ARG A 1 70 ? -8.149 -15.344 7.655 1.00 93.38 70 ARG A O 1
ATOM 547 N N . ILE A 1 71 ? -10.399 -15.336 7.724 1.00 88.31 71 ILE A N 1
ATOM 548 C CA . ILE A 1 71 ? -10.532 -14.467 8.898 1.00 88.31 71 ILE A CA 1
ATOM 549 C C . ILE A 1 71 ? -10.824 -15.318 10.133 1.00 88.31 71 ILE A C 1
ATOM 551 O O . ILE A 1 71 ? -11.727 -16.152 10.127 1.00 88.31 71 ILE A O 1
ATOM 555 N N . TYR A 1 72 ? -10.083 -15.062 11.209 1.00 90.19 72 TYR A N 1
ATOM 556 C CA . TYR A 1 72 ? -10.356 -15.601 12.538 1.00 90.19 72 TYR A CA 1
ATOM 557 C C . TYR A 1 72 ? -10.802 -14.453 13.446 1.00 90.19 72 TYR A C 1
ATOM 559 O O . TYR A 1 72 ? -10.056 -13.494 13.641 1.00 90.19 72 TYR A O 1
ATOM 567 N N . TYR A 1 73 ? -12.012 -14.544 13.999 1.00 86.69 73 TYR A N 1
ATOM 568 C CA . TYR A 1 73 ? -12.615 -13.492 14.820 1.00 86.69 73 TYR A CA 1
ATOM 569 C C . TYR A 1 73 ? -13.096 -14.027 16.176 1.00 86.69 73 TYR A C 1
ATOM 571 O O . TYR A 1 73 ? -13.161 -15.233 16.405 1.00 86.69 73 TYR A O 1
ATOM 579 N N . THR A 1 74 ? -13.405 -13.114 17.097 1.00 88.25 74 THR A N 1
ATOM 580 C CA . THR A 1 74 ? -13.952 -13.419 18.427 1.00 88.25 74 THR A CA 1
ATOM 581 C C . THR A 1 74 ? -15.177 -12.556 18.694 1.00 88.25 74 THR A C 1
ATOM 583 O O . THR A 1 74 ? -15.235 -11.412 18.254 1.00 88.25 74 THR A O 1
ATOM 586 N N . THR A 1 75 ? -16.143 -13.091 19.437 1.00 85.62 75 THR A N 1
ATOM 587 C CA . THR A 1 75 ? -17.324 -12.346 19.896 1.00 85.62 75 THR A CA 1
ATOM 588 C C . THR A 1 75 ? -17.039 -11.495 21.136 1.00 85.62 75 THR A C 1
ATOM 590 O O . THR A 1 75 ? -17.836 -10.629 21.488 1.00 85.62 75 THR A O 1
ATOM 593 N N . LYS A 1 76 ? -15.901 -11.714 21.812 1.00 89.25 76 LYS A N 1
ATOM 594 C CA . LYS A 1 76 ? -15.484 -10.927 22.978 1.00 89.25 76 LYS A CA 1
ATOM 595 C C . LYS A 1 76 ? -14.632 -9.739 22.539 1.00 89.25 76 LYS A C 1
ATOM 597 O O . LYS A 1 76 ? -13.504 -9.928 22.080 1.00 89.25 76 LYS A O 1
ATOM 602 N N . LEU A 1 77 ? -15.147 -8.528 22.757 1.00 86.62 77 LEU A N 1
ATOM 603 C CA . LEU A 1 77 ? -14.422 -7.289 22.475 1.00 86.62 77 LEU A CA 1
ATOM 604 C C . LEU A 1 77 ? -13.087 -7.237 23.228 1.00 86.62 77 LEU A C 1
ATOM 606 O O . LEU A 1 77 ? -12.988 -7.591 24.409 1.00 86.62 77 LEU A O 1
ATOM 610 N N . ARG A 1 78 ? -12.046 -6.799 22.517 1.00 88.88 78 ARG A N 1
ATOM 611 C CA . ARG A 1 78 ? -10.725 -6.519 23.090 1.00 88.88 78 ARG A CA 1
ATOM 612 C C . ARG A 1 78 ? -10.701 -5.100 23.653 1.00 88.88 78 ARG A C 1
ATOM 614 O O . ARG A 1 78 ? -11.588 -4.301 23.391 1.00 88.88 78 ARG A O 1
ATOM 621 N N . LYS A 1 79 ? -9.666 -4.794 24.439 1.00 91.25 79 LYS A N 1
ATOM 622 C CA . LYS A 1 79 ? -9.531 -3.492 25.108 1.00 91.25 79 LYS A CA 1
ATOM 623 C C . LYS A 1 79 ? -9.401 -2.318 24.128 1.00 91.25 79 LYS A C 1
ATOM 625 O O . LYS A 1 79 ? -9.866 -1.231 24.445 1.00 91.25 79 LYS A O 1
ATOM 630 N N . TYR A 1 80 ? -8.739 -2.531 22.992 1.00 88.44 80 TYR A N 1
ATOM 631 C CA . TYR A 1 80 ? -8.453 -1.490 22.009 1.00 88.44 80 TYR A CA 1
ATOM 632 C C . TYR A 1 80 ? -8.729 -1.998 20.599 1.00 88.44 80 TYR A C 1
ATOM 634 O O . TYR A 1 80 ? -8.405 -3.151 20.290 1.00 88.44 80 TYR A O 1
ATOM 642 N N . ASP A 1 81 ? -9.244 -1.110 19.755 1.00 86.19 81 ASP A N 1
ATOM 643 C CA . ASP A 1 81 ? -9.380 -1.347 18.323 1.00 86.19 81 ASP A CA 1
ATOM 644 C C . ASP A 1 81 ? -8.020 -1.232 17.639 1.00 86.19 81 ASP A C 1
ATOM 646 O O . ASP A 1 81 ? -7.208 -0.360 17.975 1.00 86.19 81 ASP A O 1
ATOM 650 N N . ALA A 1 82 ? -7.774 -2.140 16.697 1.00 88.12 82 ALA A N 1
ATOM 651 C CA . ALA A 1 82 ? -6.590 -2.125 15.856 1.00 88.12 82 ALA A CA 1
ATOM 652 C C . ALA A 1 82 ? -6.888 -1.386 14.548 1.00 88.12 82 ALA A C 1
ATOM 654 O O . ALA A 1 82 ? -7.985 -1.502 14.006 1.00 88.12 82 ALA A O 1
ATOM 655 N N . GLY A 1 83 ? -5.901 -0.656 14.045 1.00 87.38 83 GLY A N 1
ATOM 656 C CA . GLY A 1 83 ? -5.926 -0.004 12.743 1.00 87.38 83 GLY A CA 1
ATOM 657 C C . GLY A 1 83 ? -4.705 -0.389 11.917 1.00 87.38 83 GLY A C 1
ATOM 658 O O . GLY A 1 83 ? -3.710 -0.906 12.438 1.00 87.38 83 GLY A O 1
ATOM 659 N N . ILE A 1 84 ? -4.787 -0.125 10.618 1.00 88.94 84 ILE A N 1
ATOM 660 C CA . ILE A 1 84 ? -3.661 -0.206 9.690 1.00 88.94 84 ILE A CA 1
ATOM 661 C C . ILE A 1 84 ? -3.550 1.160 9.036 1.00 88.94 84 ILE A C 1
ATOM 663 O O . ILE A 1 84 ? -4.558 1.718 8.614 1.00 88.94 84 ILE A O 1
ATOM 667 N N . ILE A 1 85 ? -2.336 1.689 8.973 1.00 86.25 85 ILE A N 1
ATOM 668 C CA . ILE A 1 85 ? -2.047 2.925 8.263 1.00 86.25 85 ILE A CA 1
ATOM 669 C C . ILE A 1 85 ? -0.993 2.667 7.199 1.00 86.25 85 ILE A C 1
ATOM 671 O O . ILE A 1 85 ? 0.012 1.996 7.448 1.00 86.25 85 ILE A O 1
ATOM 675 N N . GLU A 1 86 ? -1.248 3.176 6.004 1.00 89.38 86 GLU A N 1
ATOM 676 C CA . GLU A 1 86 ? -0.309 3.141 4.898 1.00 89.38 86 GLU A CA 1
ATOM 677 C C . GLU A 1 86 ? 0.524 4.419 4.899 1.00 89.38 86 GLU A C 1
ATOM 679 O O . GLU A 1 86 ? -0.020 5.520 4.945 1.00 89.38 86 GLU A O 1
ATOM 684 N N . VAL A 1 87 ? 1.848 4.280 4.865 1.00 88.50 87 VAL A N 1
ATOM 685 C CA . VAL A 1 87 ? 2.777 5.413 4.849 1.00 88.50 87 VAL A CA 1
ATOM 686 C C . VAL A 1 87 ? 3.766 5.284 3.707 1.00 88.50 87 VAL A C 1
ATOM 688 O O . VAL A 1 87 ? 4.291 4.198 3.461 1.00 88.50 87 VAL A O 1
ATOM 691 N N . GLY A 1 88 ? 4.059 6.389 3.029 1.00 90.75 88 GLY A N 1
ATOM 692 C CA . GLY A 1 88 ? 5.037 6.394 1.950 1.00 90.75 88 GLY A CA 1
ATOM 693 C C . GLY A 1 88 ? 4.718 7.405 0.865 1.00 90.75 88 GLY A C 1
ATOM 694 O O . GLY A 1 88 ? 4.362 8.546 1.152 1.00 90.75 88 GLY A O 1
ATOM 695 N N . LEU A 1 89 ? 4.880 6.984 -0.385 1.00 91.94 89 LEU A N 1
ATOM 696 C CA . LEU A 1 89 ? 4.658 7.805 -1.568 1.00 91.94 89 LEU A CA 1
ATOM 697 C C . LEU A 1 89 ? 3.390 7.396 -2.307 1.00 91.94 89 LEU A C 1
ATOM 699 O O . LEU A 1 89 ? 3.103 6.210 -2.448 1.00 91.94 89 LEU A O 1
ATOM 703 N N . GLU A 1 90 ? 2.676 8.393 -2.832 1.00 88.38 90 GLU A N 1
ATOM 704 C CA . GLU A 1 90 ? 1.539 8.152 -3.718 1.00 88.38 90 GLU A CA 1
ATOM 705 C C . GLU A 1 90 ? 1.957 7.366 -4.968 1.00 88.38 90 GLU A C 1
ATOM 707 O O . GLU A 1 90 ? 3.050 7.539 -5.519 1.00 88.38 90 GLU A O 1
ATOM 712 N N . TYR A 1 91 ? 1.026 6.572 -5.485 1.00 89.38 91 TYR A N 1
ATOM 713 C CA . TYR A 1 91 ? 1.183 5.792 -6.711 1.00 89.38 91 TYR A CA 1
ATOM 714 C C . TYR A 1 91 ? 1.039 6.661 -7.965 1.00 89.38 91 TYR A C 1
ATOM 716 O O . TYR A 1 91 ? 0.087 6.510 -8.734 1.00 89.38 91 TYR A O 1
ATOM 724 N N . ASN A 1 92 ? 1.940 7.625 -8.155 1.00 89.50 92 ASN A N 1
ATOM 725 C CA . ASN A 1 92 ? 1.853 8.553 -9.275 1.00 89.50 92 ASN A CA 1
ATOM 726 C C . ASN A 1 92 ? 3.218 8.834 -9.944 1.00 89.50 92 ASN A C 1
ATOM 728 O O . ASN A 1 92 ? 4.270 8.713 -9.304 1.00 89.50 92 ASN A O 1
ATOM 732 N N . PRO A 1 93 ? 3.219 9.283 -11.218 1.00 89.88 93 PRO A N 1
ATOM 733 C CA . PRO A 1 93 ? 4.452 9.498 -11.978 1.00 89.88 93 PRO A CA 1
ATOM 734 C C . PRO A 1 93 ? 5.375 10.603 -11.449 1.00 89.88 93 PRO A C 1
ATOM 736 O O . PRO A 1 93 ? 6.511 10.698 -11.911 1.00 89.88 93 PRO A O 1
ATOM 739 N N . LYS A 1 94 ? 4.934 11.447 -10.502 1.00 90.31 94 LYS A N 1
ATOM 740 C CA . LYS A 1 94 ? 5.805 12.465 -9.884 1.00 90.31 94 LYS A CA 1
ATOM 741 C C . LYS A 1 94 ? 6.909 11.807 -9.054 1.00 90.31 94 LYS A C 1
ATOM 743 O O . LYS A 1 94 ? 8.006 12.351 -8.955 1.00 90.31 94 LYS A O 1
ATOM 748 N N . ASN A 1 95 ? 6.653 10.604 -8.543 1.00 91.25 95 ASN A N 1
ATOM 749 C CA . ASN A 1 95 ? 7.610 9.788 -7.803 1.00 91.25 95 ASN A CA 1
ATOM 750 C C . ASN A 1 95 ? 8.486 8.970 -8.766 1.00 91.25 95 ASN A C 1
ATOM 752 O O . ASN A 1 95 ? 8.421 7.744 -8.804 1.00 91.25 95 ASN A O 1
ATOM 756 N N . SER A 1 96 ? 9.261 9.665 -9.602 1.00 93.50 96 SER A N 1
ATOM 757 C CA . SER A 1 96 ? 10.087 9.052 -10.651 1.00 93.50 96 SER A CA 1
ATOM 758 C C . SER A 1 96 ? 11.523 8.762 -10.199 1.00 93.50 96 SER A C 1
ATOM 760 O O . SER A 1 96 ? 12.105 9.484 -9.390 1.00 93.50 96 SER A O 1
ATOM 762 N N . ILE A 1 97 ? 12.099 7.691 -10.745 1.00 96.25 97 ILE A N 1
ATOM 763 C CA . ILE A 1 97 ? 13.441 7.194 -10.444 1.00 96.25 97 ILE A CA 1
ATOM 764 C C . ILE A 1 97 ? 14.252 7.182 -11.750 1.00 96.25 97 ILE A C 1
ATOM 766 O O . ILE A 1 97 ? 13.834 6.543 -12.726 1.00 96.25 97 ILE A O 1
ATOM 770 N N . PRO A 1 98 ? 15.408 7.867 -11.810 1.00 96.88 98 PRO A N 1
ATOM 771 C CA . PRO A 1 98 ? 16.238 7.889 -13.008 1.00 96.88 98 PRO A CA 1
ATOM 772 C C . PRO A 1 98 ? 16.870 6.512 -13.293 1.00 96.88 98 PRO A C 1
ATOM 774 O O . PRO A 1 98 ? 17.129 5.745 -12.360 1.00 96.88 98 PRO A O 1
ATOM 777 N N . PRO A 1 99 ? 17.154 6.187 -14.568 1.00 97.00 99 PRO A N 1
ATOM 778 C CA . PRO A 1 99 ? 17.910 4.989 -14.932 1.00 97.00 99 PRO A CA 1
ATOM 779 C C . PRO A 1 99 ? 19.381 5.085 -14.497 1.00 97.00 99 PRO A C 1
ATOM 781 O O . PRO A 1 99 ? 19.902 6.177 -14.265 1.00 97.00 99 PRO A O 1
ATOM 784 N N . GLY A 1 100 ? 20.071 3.946 -14.409 1.00 96.38 100 GLY A N 1
ATOM 785 C CA . GLY A 1 100 ? 21.520 3.894 -14.186 1.00 96.38 100 GLY A CA 1
ATOM 786 C C . GLY A 1 100 ? 21.983 4.185 -12.752 1.00 96.38 100 GLY A C 1
ATOM 787 O O . GLY A 1 100 ? 23.172 4.409 -12.537 1.00 96.38 100 GLY A O 1
ATOM 788 N N . SER A 1 101 ? 21.079 4.214 -11.767 1.00 95.94 101 SER A N 1
ATOM 789 C CA . SER A 1 101 ? 21.429 4.550 -10.380 1.00 95.94 101 SER A CA 1
ATOM 790 C C . SER A 1 101 ? 21.709 3.305 -9.540 1.00 95.94 101 SER A C 1
ATOM 792 O O . SER A 1 101 ? 20.860 2.426 -9.431 1.00 95.94 101 SER A O 1
ATOM 794 N N . THR A 1 102 ? 22.858 3.260 -8.863 1.00 95.00 102 THR A N 1
ATOM 795 C CA . THR A 1 102 ? 23.206 2.193 -7.899 1.00 95.00 102 THR A CA 1
ATOM 796 C C . THR A 1 102 ? 22.363 2.258 -6.625 1.00 95.00 102 THR A C 1
ATOM 798 O O . THR A 1 102 ? 22.027 1.229 -6.039 1.00 95.00 102 THR A O 1
ATOM 801 N N . ALA A 1 103 ? 22.034 3.476 -6.186 1.00 94.88 103 ALA A N 1
ATOM 802 C CA . ALA A 1 103 ? 21.221 3.747 -5.009 1.00 94.88 103 ALA A CA 1
ATOM 803 C C . ALA A 1 103 ? 20.523 5.110 -5.137 1.00 94.88 103 ALA A C 1
ATOM 805 O O . ALA A 1 103 ? 21.094 6.148 -4.800 1.00 94.88 103 ALA A O 1
ATOM 806 N N . PHE A 1 104 ? 19.273 5.108 -5.594 1.00 95.56 104 PHE A N 1
ATOM 807 C CA . PHE A 1 104 ? 18.429 6.298 -5.643 1.00 95.56 104 PHE A CA 1
ATOM 808 C C . PHE A 1 104 ? 17.432 6.290 -4.487 1.00 95.56 104 PHE A C 1
ATOM 810 O O . PHE A 1 104 ? 16.711 5.312 -4.291 1.00 95.56 104 PHE A O 1
ATOM 817 N N . ARG A 1 105 ? 17.404 7.368 -3.698 1.00 93.44 105 ARG A N 1
ATOM 818 C CA . ARG A 1 105 ? 16.533 7.469 -2.522 1.00 93.44 105 ARG A CA 1
ATOM 819 C C . ARG A 1 105 ? 15.277 8.247 -2.861 1.00 93.44 105 ARG A C 1
ATOM 821 O O . ARG A 1 105 ? 15.369 9.364 -3.357 1.00 93.44 105 ARG A O 1
ATOM 828 N N . VAL A 1 106 ? 14.135 7.690 -2.490 1.00 92.62 106 VAL A N 1
ATOM 829 C CA . VAL A 1 106 ? 12.860 8.408 -2.453 1.00 92.62 106 VAL A CA 1
ATOM 830 C C . VAL A 1 106 ? 12.280 8.280 -1.055 1.00 92.62 106 VAL A C 1
ATOM 832 O O . VAL A 1 106 ? 12.519 7.281 -0.369 1.00 92.62 106 VAL A O 1
ATOM 835 N N . PHE A 1 107 ? 11.545 9.288 -0.610 1.00 89.81 107 PHE A N 1
ATOM 836 C CA . PHE A 1 107 ? 10.945 9.281 0.713 1.00 89.81 107 PHE A CA 1
ATOM 837 C C . PHE A 1 107 ? 9.601 9.990 0.694 1.00 89.81 107 PHE A C 1
ATOM 839 O O . PHE A 1 107 ? 9.444 10.986 -0.001 1.00 89.81 107 PHE A O 1
ATOM 846 N N . GLY A 1 108 ? 8.663 9.471 1.476 1.00 87.00 108 GLY A N 1
ATOM 847 C CA . GLY A 1 108 ? 7.421 10.148 1.814 1.00 87.00 108 GLY A CA 1
ATOM 848 C C . GLY A 1 108 ? 7.386 10.468 3.301 1.00 87.00 108 GLY A C 1
ATOM 849 O O . GLY A 1 108 ? 8.064 9.810 4.103 1.00 87.00 108 GLY A O 1
ATOM 850 N N . TYR A 1 109 ? 6.617 11.483 3.677 1.00 83.75 109 TYR A N 1
ATOM 851 C CA . TYR A 1 109 ? 6.499 11.899 5.072 1.00 83.75 109 TYR A CA 1
ATOM 852 C C . TYR A 1 109 ? 5.063 12.241 5.479 1.00 83.75 109 TYR A C 1
ATOM 854 O O . TYR A 1 109 ? 4.237 12.632 4.665 1.00 83.75 109 TYR A O 1
ATOM 862 N N . CYS A 1 110 ? 4.779 12.094 6.770 1.00 81.12 110 CYS A N 1
ATOM 863 C CA . CYS A 1 110 ? 3.629 12.678 7.454 1.00 81.12 110 CYS A CA 1
ATOM 864 C C . CYS A 1 110 ? 4.196 13.696 8.436 1.00 81.12 110 CYS A C 1
ATOM 866 O O . CYS A 1 110 ? 4.859 13.303 9.396 1.00 81.12 110 CYS A O 1
ATOM 868 N N . ASP A 1 111 ? 4.021 14.980 8.135 1.00 76.94 111 ASP A N 1
ATOM 869 C CA . ASP A 1 1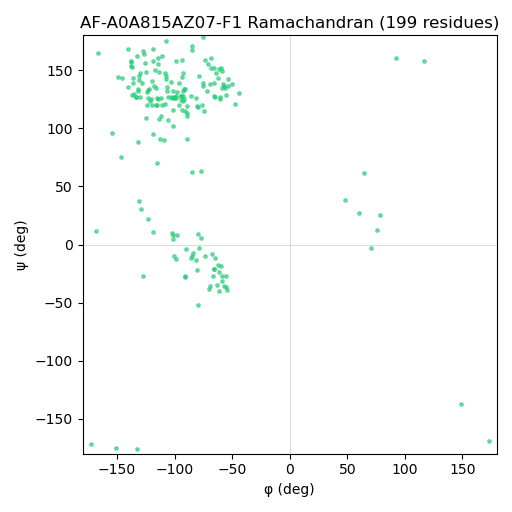11 ? 4.479 16.093 8.967 1.00 76.94 111 ASP A CA 1
ATOM 870 C C . ASP A 1 111 ? 3.593 16.292 10.205 1.00 76.94 111 ASP A C 1
ATOM 872 O O . ASP A 1 111 ? 2.609 15.582 10.420 1.00 76.94 111 ASP A O 1
ATOM 876 N N . SER A 1 112 ? 3.950 17.266 11.042 1.00 73.75 112 SER A N 1
ATOM 877 C CA . SER A 1 112 ? 3.213 17.570 12.270 1.00 73.75 112 SER A CA 1
ATOM 878 C C . SER A 1 112 ? 1.743 17.902 12.011 1.00 73.75 112 SER A C 1
ATOM 880 O O . SER A 1 112 ? 0.887 17.512 12.794 1.00 73.75 112 SER A O 1
ATOM 882 N N . GLU A 1 113 ? 1.420 18.568 10.898 1.00 75.62 113 GLU A N 1
ATOM 883 C CA . GLU A 1 113 ? 0.028 18.836 10.506 1.00 75.62 113 GLU A CA 1
ATOM 884 C C . GLU A 1 113 ? -0.751 17.534 10.280 1.00 75.62 113 GLU A C 1
ATOM 886 O O . GLU A 1 113 ? -1.904 17.401 10.687 1.00 75.62 113 GLU A O 1
ATOM 891 N N . CYS A 1 114 ? -0.100 16.548 9.667 1.00 74.44 114 CYS A N 1
ATOM 892 C CA . CYS A 1 114 ? -0.663 15.236 9.401 1.00 74.44 114 CYS A CA 1
ATOM 893 C C . CYS A 1 114 ? -0.852 14.405 10.691 1.00 74.44 114 CYS A C 1
ATOM 895 O O . CYS A 1 114 ? -1.887 13.754 10.855 1.00 74.44 114 CYS A O 1
ATOM 897 N N . THR A 1 115 ? 0.070 14.481 11.659 1.00 72.88 115 THR A N 1
ATOM 898 C CA . THR A 1 115 ? -0.073 13.788 12.958 1.00 72.88 115 THR A CA 1
ATOM 899 C C . THR A 1 115 ? -0.968 14.517 13.963 1.00 72.88 115 THR A C 1
ATOM 901 O O . THR A 1 115 ? -1.545 13.874 14.846 1.00 72.88 115 THR A O 1
ATOM 904 N N . GLN A 1 116 ? -1.173 15.830 13.810 1.00 67.25 116 GLN A N 1
ATOM 905 C CA . GLN A 1 116 ? -2.123 16.614 14.611 1.00 67.25 116 GLN A CA 1
ATOM 906 C C . GLN A 1 116 ? -3.564 16.098 14.493 1.00 67.25 116 GLN A C 1
ATOM 908 O O . GLN A 1 116 ? -4.331 16.206 15.452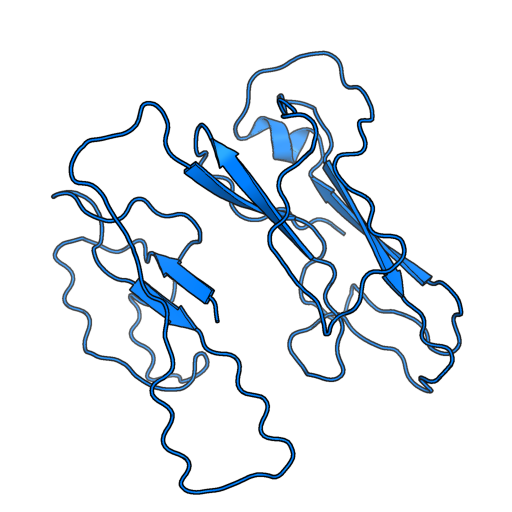 1.00 67.25 116 GLN A O 1
ATOM 913 N N . ILE A 1 117 ? -3.913 15.456 13.375 1.00 57.47 117 ILE A N 1
ATOM 914 C CA . ILE A 1 117 ? -5.275 15.002 13.055 1.00 57.47 117 ILE A CA 1
ATOM 915 C C . ILE A 1 117 ? -5.687 13.708 13.808 1.00 57.47 117 ILE A C 1
ATOM 917 O O . ILE A 1 117 ? -6.794 13.211 13.611 1.00 57.47 117 ILE A O 1
ATOM 921 N N . GLY A 1 118 ? -4.896 13.161 14.749 1.00 51.03 118 GLY A N 1
ATOM 922 C CA . GLY A 1 118 ? -5.362 11.953 15.460 1.00 51.03 118 GLY A CA 1
ATOM 923 C C . GLY A 1 118 ? -4.651 11.439 16.716 1.00 51.03 118 GLY A C 1
ATOM 924 O O . GLY A 1 118 ? -4.950 10.313 17.109 1.00 51.03 118 GLY A O 1
ATOM 925 N N . LEU A 1 119 ? -3.728 12.171 17.352 1.00 54.56 119 LEU A N 1
ATOM 926 C CA . LEU A 1 119 ? -2.908 11.650 18.473 1.00 54.56 119 LEU A CA 1
ATOM 927 C C . LEU A 1 119 ? -2.866 12.640 19.674 1.00 54.56 119 LEU A C 1
ATOM 929 O O . LEU A 1 119 ? -3.568 13.636 19.619 1.00 54.56 119 LEU A O 1
ATOM 933 N N . PRO A 1 120 ? -2.117 12.429 20.778 1.00 45.06 120 PRO A N 1
ATOM 934 C CA . PRO A 1 120 ? -1.860 13.457 21.820 1.00 45.06 120 PRO A CA 1
ATOM 935 C C . PRO A 1 120 ? -0.404 13.998 21.809 1.00 45.06 120 PRO A C 1
ATOM 937 O O . PRO A 1 120 ? 0.487 13.222 21.508 1.00 45.06 120 PRO A O 1
ATOM 940 N N . SER A 1 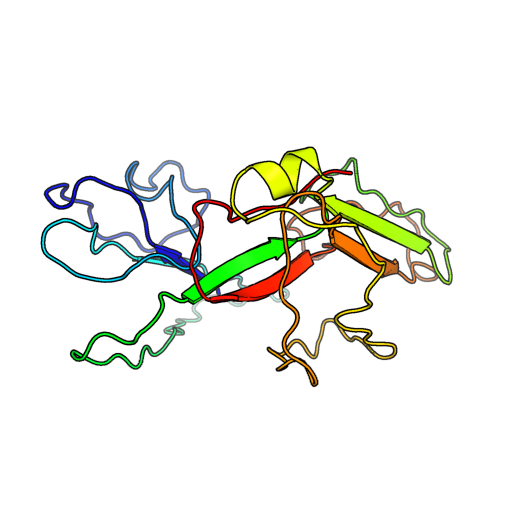121 ? -0.140 15.274 22.151 1.00 42.06 121 SER A N 1
ATOM 941 C CA . SER A 1 121 ? 1.149 16.018 21.959 1.00 42.06 121 SER A CA 1
ATOM 942 C C . SER A 1 121 ? 2.314 15.758 22.953 1.00 42.06 121 SER A C 1
ATOM 944 O O . SER A 1 121 ? 2.073 15.626 24.159 1.00 42.06 121 SER A O 1
ATOM 946 N N . LYS A 1 122 ? 3.581 15.785 22.458 1.00 52.50 122 LYS A N 1
ATOM 947 C CA . LYS A 1 122 ? 4.849 16.032 23.209 1.00 52.50 122 LYS A CA 1
ATOM 948 C C . LYS A 1 122 ? 6.062 16.315 22.281 1.00 52.50 122 LYS A C 1
ATOM 950 O O . LYS A 1 122 ? 6.036 16.015 21.100 1.00 52.50 122 LYS A O 1
ATOM 955 N N . ASN A 1 123 ? 7.166 16.849 22.831 1.00 51.84 123 ASN A N 1
ATOM 956 C CA . ASN A 1 123 ? 8.438 17.144 22.136 1.00 51.84 123 ASN A CA 1
ATOM 957 C C . ASN A 1 123 ? 8.987 15.996 21.256 1.00 51.84 123 ASN A C 1
ATOM 959 O O . ASN A 1 123 ? 9.370 14.943 21.777 1.00 51.84 123 ASN A O 1
ATOM 963 N N . GLY A 1 124 ? 9.161 16.278 19.960 1.00 55.28 124 GLY A N 1
ATOM 964 C CA . GLY A 1 124 ? 9.628 15.329 18.947 1.00 55.28 124 GLY A CA 1
ATOM 965 C C . GLY A 1 124 ? 11.045 14.776 19.161 1.00 55.28 124 GLY A C 1
ATOM 966 O O . GLY A 1 124 ? 11.971 15.466 19.600 1.00 55.28 124 GLY A O 1
ATOM 967 N N . ARG A 1 125 ? 11.222 13.495 18.819 1.00 61.41 125 ARG A N 1
ATOM 968 C CA . ARG A 1 125 ? 12.511 12.785 18.726 1.00 61.41 125 ARG A CA 1
ATOM 969 C C . ARG A 1 125 ? 12.524 11.943 17.453 1.00 61.41 125 ARG A C 1
ATOM 971 O O . ARG A 1 125 ? 11.546 11.266 17.164 1.00 61.41 125 ARG A O 1
ATOM 978 N N . ILE A 1 126 ? 13.650 11.902 16.736 1.00 65.00 126 ILE A N 1
ATOM 979 C CA . ILE A 1 126 ? 13.808 10.984 15.598 1.00 65.00 126 ILE A CA 1
ATOM 980 C C . ILE A 1 126 ? 14.015 9.567 16.142 1.00 65.00 126 ILE A C 1
ATOM 982 O O . ILE A 1 126 ? 15.025 9.283 16.788 1.00 65.00 126 ILE A O 1
ATOM 986 N N . ILE A 1 127 ? 13.060 8.676 15.877 1.00 72.50 127 ILE A N 1
ATOM 987 C CA . ILE A 1 127 ? 13.128 7.259 16.240 1.00 72.50 127 ILE A CA 1
ATOM 988 C C . ILE A 1 127 ? 13.035 6.434 14.962 1.00 72.50 127 ILE A C 1
ATOM 990 O O . ILE A 1 127 ? 12.095 6.562 14.184 1.00 72.50 127 ILE A O 1
ATOM 994 N N . THR A 1 128 ? 14.007 5.554 14.747 1.00 80.06 128 THR A N 1
ATOM 995 C CA . THR A 1 128 ? 13.930 4.572 13.666 1.00 80.06 128 THR A CA 1
ATOM 996 C C . THR A 1 128 ? 13.047 3.405 14.095 1.00 80.06 128 THR A C 1
ATOM 998 O O . THR A 1 128 ? 13.373 2.714 15.060 1.00 80.06 128 THR A O 1
ATOM 1001 N N . LEU A 1 129 ? 11.946 3.180 13.374 1.00 84.00 129 LEU A N 1
ATOM 1002 C CA . LEU A 1 129 ? 11.010 2.088 13.662 1.00 84.00 129 LEU A CA 1
ATOM 1003 C C . LEU A 1 129 ? 11.522 0.746 13.129 1.00 84.00 129 LEU A C 1
ATOM 1005 O O . LEU A 1 129 ? 11.601 -0.230 13.869 1.00 84.00 129 LEU A O 1
ATOM 1009 N N . ASN A 1 130 ? 11.886 0.703 11.848 1.00 86.56 130 ASN A N 1
ATOM 1010 C CA . ASN A 1 130 ? 12.355 -0.499 11.170 1.00 86.56 130 ASN A CA 1
ATOM 1011 C C . ASN A 1 130 ? 13.354 -0.129 10.064 1.00 86.56 130 ASN A C 1
ATOM 1013 O O . ASN A 1 130 ? 13.187 0.890 9.396 1.00 86.56 130 ASN A O 1
ATOM 1017 N N . ILE A 1 131 ? 14.368 -0.971 9.857 1.00 89.56 131 ILE A N 1
ATOM 1018 C CA . ILE A 1 131 ? 15.267 -0.915 8.699 1.00 89.56 131 ILE A CA 1
ATOM 1019 C C . ILE A 1 131 ? 15.401 -2.334 8.171 1.00 89.56 131 ILE A C 1
ATOM 1021 O O . ILE A 1 131 ? 15.809 -3.227 8.911 1.00 89.56 131 ILE A O 1
ATOM 1025 N N . ASP A 1 132 ? 15.150 -2.515 6.879 1.00 92.94 132 ASP A N 1
ATOM 1026 C CA . ASP A 1 132 ? 15.547 -3.723 6.170 1.00 92.94 132 ASP A CA 1
ATOM 1027 C C . ASP A 1 132 ? 16.648 -3.385 5.158 1.00 92.94 132 ASP A C 1
ATOM 1029 O O . ASP A 1 132 ? 16.423 -2.669 4.186 1.00 92.94 132 ASP A O 1
ATOM 1033 N N . ARG A 1 133 ? 17.869 -3.864 5.423 1.00 92.12 133 ARG A N 1
ATOM 1034 C CA . ARG A 1 133 ? 19.035 -3.652 4.545 1.00 92.12 133 ARG A CA 1
ATOM 1035 C C . ARG A 1 133 ? 19.120 -4.678 3.416 1.00 92.12 133 ARG A C 1
ATOM 1037 O O . ARG A 1 133 ? 19.942 -4.514 2.521 1.00 92.12 133 ARG A O 1
ATOM 1044 N N . HIS A 1 134 ? 18.296 -5.720 3.476 1.00 93.31 134 HIS A N 1
ATOM 1045 C CA . HIS A 1 134 ? 18.262 -6.828 2.527 1.00 93.31 134 HIS A CA 1
ATOM 1046 C C . HIS A 1 134 ? 16.832 -7.069 2.033 1.00 93.31 134 HIS A C 1
ATOM 1048 O O . HIS A 1 134 ? 16.461 -8.199 1.714 1.00 93.31 134 HIS A O 1
ATOM 1054 N N . TYR A 1 135 ? 16.034 -5.996 1.977 1.00 93.94 135 TYR A N 1
ATOM 1055 C CA . TYR A 1 135 ? 14.675 -6.037 1.463 1.00 93.94 135 TYR A CA 1
ATOM 1056 C C . TYR A 1 135 ? 14.652 -6.650 0.059 1.00 93.94 135 TYR A C 1
ATOM 1058 O O . TYR A 1 135 ? 15.476 -6.319 -0.796 1.00 93.94 135 TYR A O 1
ATOM 1066 N N . SER A 1 136 ? 13.680 -7.527 -0.179 1.00 92.25 136 SER A N 1
ATOM 1067 C CA . SER A 1 136 ? 13.411 -8.122 -1.483 1.00 92.25 136 SER A CA 1
ATOM 1068 C C . SER A 1 136 ? 11.926 -8.010 -1.778 1.00 92.25 136 SER A C 1
ATOM 1070 O O . SER A 1 136 ? 11.097 -8.425 -0.971 1.00 92.25 136 SER A O 1
ATOM 1072 N N . SER A 1 137 ? 11.579 -7.541 -2.976 1.00 90.69 137 SER A N 1
ATOM 1073 C CA . SER A 1 137 ? 10.188 -7.513 -3.443 1.00 90.69 137 SER A CA 1
ATOM 1074 C C . SER A 1 137 ? 9.547 -8.906 -3.502 1.00 90.69 137 SER A C 1
ATOM 1076 O O . SER A 1 137 ? 8.323 -9.009 -3.480 1.00 90.69 137 SER A O 1
ATOM 1078 N N . HIS A 1 138 ? 10.350 -9.975 -3.511 1.00 92.25 138 HIS A N 1
ATOM 1079 C CA . HIS A 1 138 ? 9.884 -11.364 -3.483 1.00 92.25 138 HIS A CA 1
ATOM 1080 C C . HIS A 1 138 ? 9.622 -11.889 -2.064 1.00 92.25 138 HIS A C 1
ATOM 1082 O O . HIS A 1 138 ? 9.043 -12.963 -1.915 1.00 92.25 138 HIS A O 1
ATOM 1088 N N . PHE A 1 139 ? 10.056 -11.167 -1.026 1.00 94.56 139 PHE A N 1
ATOM 1089 C CA . PHE A 1 139 ? 9.898 -11.566 0.369 1.00 94.56 139 PHE A CA 1
ATOM 1090 C C . PHE A 1 139 ? 9.352 -10.403 1.201 1.00 94.56 139 PHE A C 1
ATOM 1092 O O . PHE A 1 139 ? 10.095 -9.612 1.781 1.00 94.56 139 PHE A O 1
ATOM 1099 N N . GLN A 1 140 ? 8.025 -10.313 1.241 1.00 93.75 140 GLN A N 1
ATOM 1100 C CA . GLN A 1 140 ? 7.287 -9.287 1.969 1.00 93.75 140 GLN A CA 1
ATOM 1101 C C . GLN A 1 140 ? 6.474 -9.958 3.077 1.00 93.75 140 GLN A C 1
ATOM 1103 O O . GLN A 1 140 ? 5.627 -10.809 2.806 1.00 93.75 140 GLN A O 1
ATOM 1108 N N . GLU A 1 141 ? 6.733 -9.584 4.327 1.00 94.12 141 GLU A N 1
ATOM 1109 C CA . GLU A 1 141 ? 6.064 -10.147 5.500 1.00 94.12 141 GLU A CA 1
ATOM 1110 C C . GLU A 1 141 ? 5.718 -9.052 6.513 1.00 94.12 141 GLU A C 1
ATOM 1112 O O . GLU A 1 141 ? 6.351 -7.995 6.564 1.00 94.12 141 GLU A O 1
ATOM 1117 N N . ILE A 1 142 ? 4.726 -9.325 7.360 1.00 93.38 142 ILE A N 1
ATOM 1118 C CA . ILE A 1 142 ? 4.405 -8.458 8.493 1.00 93.38 142 ILE A CA 1
ATOM 1119 C C . ILE A 1 142 ? 5.384 -8.784 9.622 1.00 93.38 142 ILE A C 1
ATOM 1121 O O . ILE A 1 142 ? 5.394 -9.902 10.135 1.00 93.38 142 ILE A O 1
ATOM 1125 N N . ARG A 1 143 ? 6.183 -7.797 10.036 1.00 92.00 143 ARG A N 1
ATOM 1126 C CA . ARG A 1 143 ? 7.127 -7.935 11.153 1.00 92.00 143 ARG A CA 1
ATOM 1127 C C . ARG A 1 143 ? 6.642 -7.178 12.379 1.00 92.00 143 ARG A C 1
ATOM 1129 O O . ARG A 1 143 ? 6.240 -6.020 12.290 1.00 92.00 143 ARG A O 1
ATOM 1136 N N . PHE A 1 144 ? 6.744 -7.815 13.541 1.00 89.88 144 PHE A N 1
ATOM 1137 C CA . PHE A 1 144 ? 6.553 -7.130 14.815 1.00 89.88 144 PHE A CA 1
ATOM 1138 C C . PHE A 1 144 ? 7.776 -6.269 15.137 1.00 89.88 144 PHE A C 1
ATOM 1140 O O . PHE A 1 144 ? 8.916 -6.711 14.992 1.00 89.88 144 PHE A O 1
ATOM 1147 N N . LEU A 1 145 ? 7.541 -5.044 15.608 1.00 87.94 145 LEU A N 1
ATOM 1148 C CA . LEU A 1 145 ? 8.615 -4.181 16.095 1.00 87.94 145 LEU A CA 1
ATOM 1149 C C . LEU A 1 145 ? 9.192 -4.743 17.400 1.00 87.94 145 LEU A C 1
ATOM 1151 O O . LEU A 1 145 ? 8.444 -5.138 18.294 1.00 87.94 145 LEU A O 1
ATOM 1155 N N . LEU A 1 146 ? 10.523 -4.705 17.543 1.00 83.62 146 LEU A N 1
ATOM 1156 C CA . LEU A 1 146 ? 11.220 -5.129 18.770 1.00 83.62 146 LEU A CA 1
ATOM 1157 C C . LEU A 1 146 ? 10.780 -4.326 19.999 1.00 83.62 146 LEU A C 1
ATOM 1159 O O . LEU A 1 146 ? 10.778 -4.830 21.121 1.00 83.62 146 LEU A O 1
ATOM 1163 N N . LYS A 1 147 ? 10.420 -3.060 19.785 1.00 83.88 147 LYS A N 1
ATOM 1164 C CA . LYS A 1 147 ? 9.912 -2.162 20.811 1.00 83.88 147 LYS A CA 1
ATOM 1165 C C . LYS A 1 147 ? 8.678 -1.455 20.276 1.00 83.88 147 LYS A C 1
ATOM 1167 O O . LYS A 1 147 ? 8.735 -0.834 19.219 1.00 83.88 147 LYS A O 1
ATOM 1172 N N . LEU A 1 148 ? 7.585 -1.524 21.032 1.00 82.38 148 LEU A N 1
ATOM 1173 C CA . LEU A 1 148 ? 6.393 -0.735 20.743 1.00 82.38 148 LEU A CA 1
ATOM 1174 C C . LEU A 1 148 ? 6.722 0.748 20.915 1.00 82.38 148 LEU A C 1
ATOM 1176 O O . LEU A 1 148 ? 7.234 1.165 21.958 1.00 82.38 148 LEU A O 1
ATOM 1180 N N . ILE A 1 149 ? 6.433 1.524 19.877 1.00 83.81 149 ILE A N 1
ATOM 1181 C CA . ILE A 1 149 ? 6.639 2.967 19.854 1.00 83.81 149 ILE A CA 1
ATOM 1182 C C . ILE A 1 149 ? 5.276 3.636 19.959 1.00 83.81 149 ILE A C 1
ATOM 1184 O O . ILE A 1 149 ? 4.332 3.259 19.267 1.00 83.81 149 ILE A O 1
ATOM 1188 N N . LYS A 1 150 ? 5.178 4.612 20.860 1.00 82.06 150 LYS A N 1
ATOM 1189 C CA . LYS A 1 150 ? 4.026 5.501 20.941 1.00 82.06 150 LYS A CA 1
ATOM 1190 C C . LYS A 1 150 ? 4.309 6.681 20.020 1.00 82.06 150 LYS A C 1
ATOM 1192 O O . LYS A 1 150 ? 5.310 7.357 20.233 1.00 82.06 150 LYS A O 1
ATOM 1197 N N . ILE A 1 151 ? 3.457 6.863 19.019 1.00 78.31 151 ILE A N 1
ATOM 1198 C CA . ILE A 1 151 ? 3.456 8.041 18.150 1.00 78.31 151 ILE A CA 1
ATOM 1199 C C . ILE A 1 151 ? 2.491 9.053 18.776 1.00 78.31 151 ILE A C 1
ATOM 1201 O O . ILE A 1 151 ? 1.403 8.680 19.230 1.00 78.31 151 ILE A O 1
ATOM 1205 N N . GLU A 1 152 ? 2.920 10.302 18.858 1.00 76.12 152 GLU A N 1
ATOM 1206 C CA . GLU A 1 152 ? 2.229 11.430 19.481 1.00 76.12 152 GLU A CA 1
ATOM 1207 C C . GLU A 1 152 ? 1.941 12.523 18.426 1.00 76.12 152 GLU A C 1
ATOM 1209 O O . GLU A 1 152 ? 2.406 12.440 17.288 1.00 76.12 152 GLU A O 1
ATOM 1214 N N . GLN A 1 153 ? 1.106 13.519 18.745 1.00 73.00 153 GLN A N 1
ATOM 1215 C CA . GLN A 1 153 ? 0.942 14.677 17.845 1.00 73.00 153 GLN A CA 1
ATOM 1216 C C . GLN A 1 153 ? 2.267 15.402 17.697 1.00 73.00 153 GLN A C 1
ATOM 1218 O O . GLN A 1 153 ? 3.071 15.419 18.629 1.00 73.00 153 GLN A O 1
ATOM 1223 N N . ASP A 1 154 ? 2.432 16.039 16.541 1.00 73.19 154 ASP A N 1
ATOM 1224 C CA . ASP A 1 154 ? 3.631 16.769 16.138 1.00 73.19 154 ASP A CA 1
ATOM 1225 C C . ASP A 1 154 ? 4.838 15.876 15.823 1.00 73.19 154 ASP A C 1
ATOM 1227 O O . ASP A 1 154 ? 5.865 16.371 15.350 1.00 73.19 154 ASP A O 1
ATOM 1231 N N . ASP A 1 155 ? 4.716 14.556 15.993 1.00 78.25 155 ASP A N 1
ATOM 1232 C CA . ASP A 1 155 ? 5.693 13.627 15.444 1.00 78.25 155 ASP A CA 1
ATOM 1233 C C . ASP A 1 155 ? 5.673 13.692 13.915 1.00 78.25 155 ASP A C 1
ATOM 1235 O O . ASP A 1 155 ? 4.643 13.920 13.283 1.00 78.25 155 ASP A O 1
ATOM 1239 N N . THR A 1 156 ? 6.837 13.474 13.310 1.00 79.50 156 THR A N 1
ATOM 1240 C CA . THR A 1 156 ? 6.967 13.323 11.861 1.00 79.50 156 THR A CA 1
ATOM 1241 C C . THR A 1 156 ? 7.345 11.888 11.550 1.00 79.50 156 THR A C 1
ATOM 1243 O O . THR A 1 156 ? 8.343 11.372 12.059 1.00 79.50 156 THR A O 1
ATOM 1246 N N . ILE A 1 157 ? 6.563 11.244 10.691 1.00 84.31 157 ILE A N 1
ATOM 1247 C CA . ILE A 1 157 ? 6.850 9.894 10.208 1.00 84.31 157 ILE A CA 1
ATOM 1248 C C . ILE A 1 157 ? 7.502 10.029 8.841 1.00 84.31 157 ILE A C 1
ATOM 1250 O O . ILE A 1 157 ? 6.955 10.689 7.966 1.00 84.31 157 ILE A O 1
ATOM 1254 N N . ILE A 1 158 ? 8.657 9.394 8.651 1.00 87.06 158 ILE A N 1
ATOM 1255 C CA . ILE A 1 158 ? 9.383 9.398 7.378 1.00 87.06 158 ILE A CA 1
ATOM 1256 C C . ILE A 1 158 ? 9.569 7.953 6.934 1.00 87.06 158 ILE A C 1
ATOM 1258 O O . ILE A 1 158 ? 10.115 7.134 7.679 1.00 87.06 158 ILE A O 1
ATOM 1262 N N . HIS A 1 159 ? 9.137 7.647 5.716 1.00 91.44 159 HIS A N 1
ATOM 1263 C CA . HIS A 1 159 ? 9.375 6.364 5.074 1.00 91.44 159 HIS A CA 1
ATOM 1264 C C . HIS A 1 159 ? 10.276 6.560 3.859 1.00 91.44 159 HIS A C 1
ATOM 1266 O O . HIS A 1 159 ? 9.960 7.350 2.976 1.00 91.44 159 HIS A O 1
ATOM 1272 N N . THR A 1 160 ? 11.392 5.833 3.816 1.00 92.25 160 THR A N 1
ATOM 1273 C CA . THR A 1 160 ? 12.413 5.969 2.773 1.00 92.25 160 THR A CA 1
ATOM 1274 C C . THR A 1 160 ? 12.648 4.631 2.093 1.00 92.25 160 THR A C 1
ATOM 1276 O O . THR A 1 160 ? 12.920 3.637 2.769 1.00 92.25 160 THR A O 1
ATOM 1279 N N . CYS A 1 161 ? 12.644 4.636 0.763 1.00 94.88 161 CYS A N 1
ATOM 1280 C CA . CYS A 1 161 ? 13.027 3.505 -0.074 1.00 94.88 161 CYS A CA 1
ATOM 1281 C C . CYS A 1 161 ? 14.300 3.832 -0.855 1.00 94.88 161 CYS A C 1
ATOM 1283 O O . CYS A 1 161 ? 14.560 4.987 -1.205 1.00 94.88 161 CYS A O 1
ATOM 1285 N N . ILE A 1 162 ? 15.106 2.805 -1.120 1.00 95.38 162 ILE A N 1
ATOM 1286 C CA . ILE A 1 162 ? 16.340 2.921 -1.897 1.00 95.38 162 ILE A CA 1
ATOM 1287 C C . ILE A 1 162 ? 16.247 1.948 -3.066 1.00 95.38 162 ILE A C 1
ATOM 1289 O O . ILE A 1 162 ? 16.127 0.745 -2.851 1.00 95.38 162 ILE A O 1
ATOM 1293 N N . TYR A 1 163 ? 16.322 2.475 -4.284 1.00 95.44 163 TYR A N 1
ATOM 1294 C CA . TYR A 1 163 ? 16.203 1.707 -5.518 1.00 95.44 163 TYR A CA 1
ATOM 1295 C C . TYR A 1 163 ? 17.543 1.568 -6.229 1.00 95.44 163 TYR A C 1
ATOM 1297 O O . TYR A 1 163 ? 18.348 2.502 -6.244 1.00 95.44 163 TYR A O 1
ATOM 1305 N N . ASN A 1 164 ? 17.744 0.412 -6.861 1.00 95.31 164 ASN A N 1
ATOM 1306 C CA . ASN A 1 164 ? 18.803 0.186 -7.835 1.00 95.31 164 ASN A CA 1
ATOM 1307 C C . ASN A 1 164 ? 18.167 0.075 -9.226 1.00 95.31 164 ASN A C 1
ATOM 1309 O O . ASN A 1 164 ? 17.322 -0.785 -9.471 1.00 95.31 164 ASN A O 1
ATOM 1313 N N . THR A 1 165 ? 18.574 0.958 -10.128 1.00 95.75 165 THR A N 1
ATOM 1314 C CA . THR A 1 165 ? 18.099 1.043 -11.510 1.00 95.75 165 THR A CA 1
ATOM 1315 C C . THR A 1 165 ? 19.247 0.936 -12.510 1.00 95.75 165 THR A C 1
ATOM 1317 O O . TH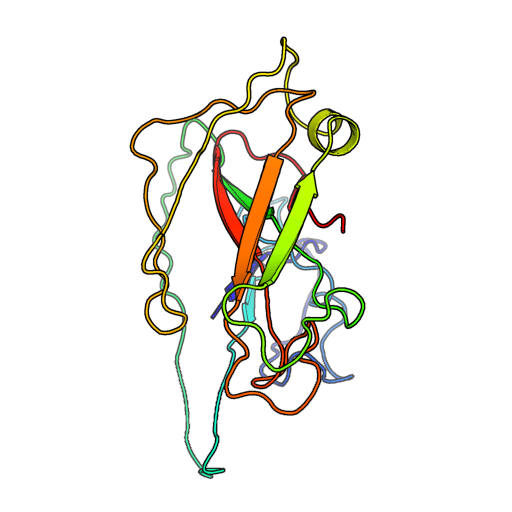R A 1 165 ? 19.090 1.352 -13.655 1.00 95.75 165 THR A O 1
ATOM 1320 N N . GLU A 1 166 ? 20.392 0.356 -12.126 1.00 96.44 166 GLU A N 1
ATOM 1321 C CA . GLU A 1 166 ? 21.561 0.196 -13.010 1.00 96.44 166 GLU A CA 1
ATOM 1322 C C . GLU A 1 166 ? 21.212 -0.541 -14.307 1.00 96.44 166 GLU A C 1
ATOM 1324 O O . GLU A 1 166 ? 21.694 -0.192 -15.380 1.00 96.44 166 GLU A O 1
ATOM 1329 N N . ILE A 1 167 ? 20.321 -1.530 -14.211 1.00 94.62 167 ILE A N 1
ATOM 1330 C CA . ILE A 1 167 ? 19.871 -2.342 -15.348 1.00 94.62 167 ILE A CA 1
ATOM 1331 C C . ILE A 1 167 ? 18.726 -1.704 -16.151 1.00 94.62 167 ILE A C 1
ATOM 1333 O O . ILE A 1 167 ? 18.320 -2.249 -17.176 1.00 94.62 167 ILE A O 1
ATOM 1337 N N . ARG A 1 168 ? 18.147 -0.591 -15.681 1.00 93.38 168 ARG A N 1
ATOM 1338 C CA . ARG A 1 168 ? 17.026 0.084 -16.350 1.00 93.38 168 ARG A CA 1
ATOM 1339 C C . ARG A 1 168 ? 17.577 1.136 -17.308 1.00 93.38 168 ARG A C 1
ATOM 1341 O O . ARG A 1 168 ? 18.427 1.933 -16.930 1.00 93.38 168 ARG A O 1
ATOM 1348 N N . THR A 1 169 ? 17.052 1.174 -18.532 1.00 95.25 169 THR A N 1
ATOM 1349 C CA . THR A 1 169 ? 17.440 2.171 -19.548 1.00 95.25 169 THR A CA 1
ATOM 1350 C C . THR A 1 169 ? 16.573 3.427 -19.521 1.00 95.25 169 THR A C 1
ATOM 1352 O O . THR A 1 169 ? 17.035 4.499 -19.899 1.00 95.25 169 THR A O 1
ATOM 1355 N N . ASN A 1 170 ? 15.323 3.301 -19.071 1.00 95.56 170 ASN A N 1
ATOM 1356 C CA . ASN A 1 170 ? 14.340 4.381 -19.015 1.00 95.56 170 ASN A CA 1
ATOM 1357 C C . ASN A 1 170 ? 14.029 4.773 -17.566 1.00 95.56 170 ASN A C 1
ATOM 1359 O O . ASN A 1 170 ? 14.264 4.002 -16.632 1.00 95.56 170 ASN A O 1
ATOM 1363 N N . VAL A 1 171 ? 13.446 5.962 -17.401 1.00 95.75 171 VAL A N 1
ATOM 1364 C CA . VAL A 1 171 ? 12.872 6.411 -16.126 1.00 95.75 171 VAL A CA 1
ATOM 1365 C C . VAL A 1 171 ? 11.834 5.399 -15.647 1.00 95.75 171 VAL A C 1
ATOM 1367 O O . VAL A 1 171 ? 11.004 4.929 -16.425 1.00 95.75 171 VAL A O 1
ATOM 1370 N N . THR A 1 172 ? 11.902 5.064 -14.363 1.00 95.88 172 THR A N 1
ATOM 1371 C CA . THR A 1 172 ? 10.919 4.215 -13.688 1.00 95.88 172 THR A CA 1
ATOM 1372 C C . THR A 1 172 ? 9.974 5.113 -12.898 1.00 95.88 172 THR A C 1
ATOM 1374 O O . THR A 1 172 ? 10.433 5.976 -12.154 1.00 95.88 172 THR A O 1
ATOM 1377 N N . PHE A 1 173 ? 8.666 4.969 -13.095 1.00 96.00 173 PHE A N 1
ATOM 1378 C CA . PHE A 1 173 ? 7.660 5.833 -12.474 1.00 96.00 173 PHE A CA 1
ATOM 1379 C C . PHE A 1 173 ? 7.038 5.181 -11.241 1.00 96.00 173 PHE A C 1
ATOM 1381 O O . PHE A 1 173 ? 7.035 3.959 -11.120 1.00 96.00 173 PHE A O 1
ATOM 1388 N N . GLY A 1 174 ? 6.479 6.000 -10.351 1.00 94.31 174 GLY A N 1
ATOM 1389 C CA . GLY A 1 174 ? 5.567 5.530 -9.316 1.00 94.31 174 GLY A CA 1
ATOM 1390 C C . GLY A 1 174 ? 4.216 5.141 -9.920 1.00 94.31 174 GLY A C 1
ATOM 1391 O O . GLY A 1 174 ? 3.650 5.912 -10.700 1.00 94.31 174 GLY A O 1
ATOM 1392 N N . GLY A 1 175 ? 3.687 3.968 -9.570 1.00 93.06 175 GLY A N 1
ATOM 1393 C CA . GLY A 1 175 ? 2.441 3.483 -10.169 1.00 93.06 175 GLY A CA 1
ATOM 1394 C C . GLY A 1 175 ? 2.063 2.054 -9.790 1.00 93.06 175 GLY A C 1
ATOM 1395 O O . GLY A 1 175 ? 2.635 1.466 -8.877 1.00 93.06 175 GLY A O 1
ATOM 1396 N N . TYR A 1 176 ? 1.059 1.516 -10.489 1.00 89.75 176 TYR A N 1
ATOM 1397 C CA . TYR A 1 176 ? 0.470 0.195 -10.226 1.00 89.75 176 TYR A CA 1
ATOM 1398 C C . TYR A 1 176 ? 0.959 -0.905 -11.175 1.00 89.75 176 TYR A C 1
ATOM 1400 O O . TYR A 1 176 ? 0.647 -2.077 -10.970 1.00 89.75 176 TYR A O 1
ATOM 1408 N N . SER A 1 177 ? 1.676 -0.545 -12.244 1.00 88.38 177 SER A N 1
ATOM 1409 C CA . SER A 1 177 ? 2.145 -1.510 -13.235 1.00 88.38 177 SER A CA 1
ATOM 1410 C C . SER A 1 177 ? 3.304 -2.348 -12.703 1.00 88.38 177 SER A C 1
ATOM 1412 O O . SER A 1 177 ? 4.062 -1.926 -11.839 1.00 88.38 177 SER A O 1
ATOM 1414 N N . ILE A 1 178 ? 3.527 -3.510 -13.318 1.00 87.88 178 ILE A N 1
ATOM 1415 C CA . ILE A 1 178 ? 4.687 -4.374 -13.038 1.00 87.88 178 ILE A CA 1
ATOM 1416 C C . ILE A 1 178 ? 6.040 -3.713 -13.355 1.00 87.88 178 ILE A C 1
ATOM 1418 O O . ILE A 1 178 ? 7.078 -4.206 -12.923 1.00 87.88 178 ILE A O 1
ATOM 1422 N N . ASN A 1 179 ? 6.033 -2.645 -14.158 1.00 88.62 179 ASN A N 1
ATOM 1423 C CA . ASN A 1 179 ? 7.233 -1.898 -14.536 1.00 88.62 179 ASN A CA 1
ATOM 1424 C C . ASN A 1 179 ? 7.434 -0.630 -13.699 1.00 88.62 179 ASN A C 1
ATOM 1426 O O . ASN A 1 179 ? 8.523 -0.051 -13.770 1.00 88.62 179 ASN A O 1
ATOM 1430 N N . ASP A 1 180 ? 6.405 -0.229 -12.952 1.00 93.50 180 ASP A N 1
ATOM 1431 C CA . ASP A 1 180 ? 6.418 0.907 -12.038 1.00 93.50 180 ASP A CA 1
ATOM 1432 C C . ASP A 1 180 ? 6.984 0.476 -10.676 1.00 93.50 180 ASP A C 1
ATOM 1434 O O . ASP A 1 180 ? 7.187 -0.712 -10.417 1.00 93.50 180 ASP A O 1
ATOM 1438 N N . GLU A 1 181 ? 7.233 1.444 -9.800 1.00 94.88 181 GLU A N 1
ATOM 1439 C CA . GLU A 1 181 ? 7.672 1.212 -8.424 1.00 94.88 181 GLU A CA 1
ATOM 1440 C C . GLU A 1 181 ? 6.682 1.771 -7.396 1.00 94.88 181 GLU A C 1
ATOM 1442 O O . GLU A 1 181 ? 5.889 2.675 -7.670 1.00 94.88 181 GLU A O 1
ATOM 1447 N N . MET A 1 182 ? 6.751 1.234 -6.177 1.00 94.12 182 MET A N 1
ATOM 1448 C CA . MET A 1 182 ? 5.951 1.668 -5.032 1.00 94.12 182 MET A CA 1
ATOM 1449 C C . MET A 1 182 ? 6.834 1.781 -3.792 1.00 94.12 182 MET A C 1
ATOM 1451 O O . MET A 1 182 ? 7.522 0.828 -3.434 1.00 94.12 182 MET A O 1
ATOM 1455 N N . CYS A 1 183 ? 6.769 2.913 -3.087 1.00 94.50 183 CYS A N 1
ATOM 1456 C CA . CYS A 1 183 ? 7.436 3.085 -1.795 1.00 94.50 183 CYS A CA 1
ATOM 1457 C C . CYS A 1 183 ? 6.392 3.211 -0.689 1.00 94.50 183 CYS A C 1
ATOM 1459 O O . CYS A 1 183 ? 5.918 4.314 -0.424 1.00 94.50 183 CYS A O 1
ATOM 1461 N N . ILE A 1 184 ? 6.012 2.085 -0.085 1.00 93.44 184 ILE A N 1
ATOM 1462 C CA . ILE A 1 184 ? 4.923 2.011 0.893 1.00 93.44 184 ILE A CA 1
ATOM 1463 C C . ILE A 1 184 ? 5.287 1.131 2.089 1.00 93.44 184 ILE A C 1
ATOM 1465 O O . ILE A 1 184 ? 6.052 0.170 1.980 1.00 93.44 184 ILE A O 1
ATOM 1469 N N . ASN A 1 185 ? 4.669 1.417 3.230 1.00 91.94 185 ASN A N 1
ATOM 1470 C CA . ASN A 1 185 ? 4.750 0.610 4.437 1.00 91.94 185 ASN A CA 1
ATOM 1471 C C . ASN A 1 185 ? 3.384 0.550 5.137 1.00 91.94 185 ASN A C 1
ATOM 1473 O O . ASN A 1 185 ? 2.718 1.570 5.291 1.00 91.94 185 ASN A O 1
ATOM 1477 N N . TYR A 1 186 ? 2.989 -0.646 5.579 1.00 92.06 186 TYR A N 1
ATOM 1478 C CA . TYR A 1 186 ? 1.749 -0.889 6.317 1.00 92.06 186 TYR A CA 1
ATOM 1479 C C . TYR A 1 186 ? 2.030 -1.023 7.814 1.00 92.06 186 TYR A C 1
ATOM 1481 O O . TYR A 1 186 ? 2.455 -2.079 8.297 1.00 92.06 186 TYR A O 1
ATOM 1489 N N . MET A 1 187 ? 1.750 0.034 8.573 1.00 89.50 187 MET A N 1
ATOM 1490 C CA . MET A 1 187 ? 1.924 0.027 10.022 1.00 89.50 187 MET A CA 1
ATOM 1491 C C . MET A 1 187 ? 0.638 -0.409 10.722 1.00 89.50 187 MET A C 1
ATOM 1493 O O . MET A 1 187 ? -0.422 0.184 10.545 1.00 89.50 187 MET A O 1
ATOM 1497 N N . HIS A 1 188 ? 0.746 -1.438 11.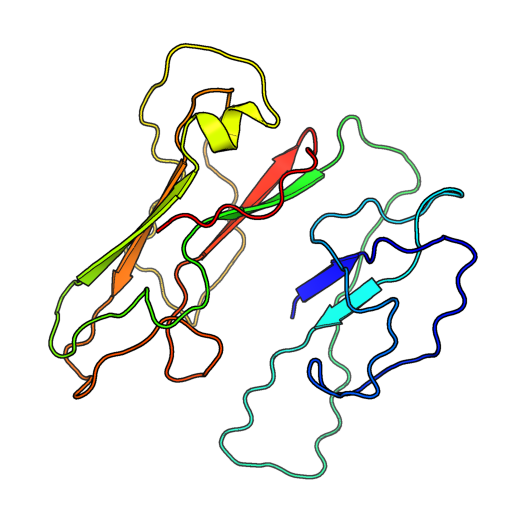558 1.00 90.38 188 HIS A N 1
ATOM 1498 C CA . HIS A 1 188 ? -0.354 -1.930 12.383 1.00 90.38 188 HIS A CA 1
ATOM 1499 C C . HIS A 1 188 ? -0.276 -1.273 13.762 1.00 90.38 188 HIS A C 1
ATOM 1501 O O . HIS A 1 188 ? 0.775 -1.318 14.407 1.00 90.38 188 HIS A O 1
ATOM 1507 N N . TYR A 1 189 ? -1.371 -0.678 14.228 1.00 87.31 189 TYR A N 1
ATOM 1508 C CA . TYR A 1 189 ? -1.403 0.078 15.482 1.00 87.31 189 TYR A CA 1
ATOM 1509 C C . TYR A 1 189 ? -2.693 -0.168 16.275 1.00 87.31 189 TYR A C 1
ATOM 1511 O O . TYR A 1 189 ? -3.638 -0.775 15.777 1.00 87.31 189 TYR A O 1
ATOM 1519 N N . TYR A 1 190 ? -2.714 0.275 17.533 1.00 87.38 190 TYR A N 1
ATOM 1520 C CA . TYR A 1 190 ? -3.884 0.227 18.417 1.00 87.38 190 TYR A CA 1
ATOM 1521 C C . TYR A 1 190 ? -4.350 1.638 18.756 1.00 87.38 190 TYR A C 1
ATOM 1523 O O . TYR A 1 190 ? -3.548 2.565 18.689 1.00 87.38 190 TYR A O 1
ATOM 1531 N N . LEU A 1 191 ? -5.603 1.759 19.210 1.00 83.94 191 LEU A N 1
ATOM 1532 C 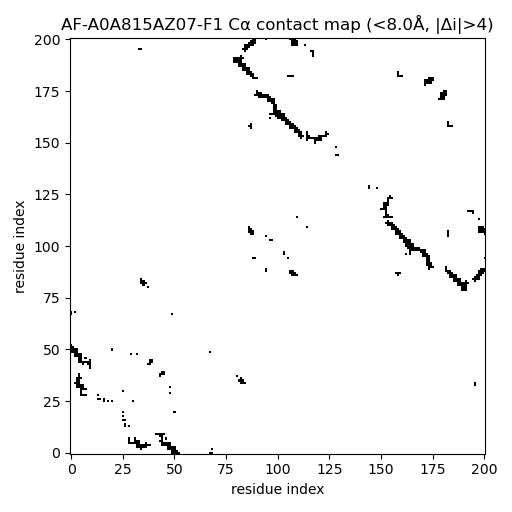CA . LEU A 1 191 ? -6.322 3.034 19.313 1.00 83.94 191 LEU A CA 1
ATOM 1533 C C . LEU A 1 191 ? -6.529 3.606 17.913 1.00 83.94 191 LEU A C 1
ATOM 1535 O O . LEU A 1 191 ? -5.994 4.660 17.575 1.00 83.94 191 LEU A O 1
ATOM 1539 N N . ARG A 1 192 ? -7.258 2.839 17.091 1.00 79.19 192 ARG A N 1
ATOM 1540 C CA . ARG A 1 192 ? -7.608 3.217 15.721 1.00 79.19 192 ARG A CA 1
ATOM 1541 C C . ARG A 1 192 ? -8.050 4.683 15.669 1.00 79.19 192 ARG A C 1
ATOM 1543 O O . ARG A 1 192 ? -8.906 5.106 16.444 1.00 79.19 192 ARG A O 1
ATOM 1550 N N . SER A 1 193 ? -7.472 5.424 14.733 1.00 75.88 193 SER A N 1
ATOM 1551 C CA . SER A 1 193 ? -7.914 6.760 14.356 1.00 75.88 193 SER A CA 1
ATOM 1552 C C . SER A 1 193 ? -8.592 6.704 12.983 1.00 75.88 193 SER A C 1
ATOM 1554 O O . SER A 1 193 ? -8.603 5.663 12.323 1.00 75.88 193 SER A O 1
ATOM 1556 N N . ASN A 1 194 ? -9.145 7.831 12.540 1.00 72.19 194 ASN A N 1
ATOM 1557 C CA . ASN A 1 194 ? -9.694 7.967 11.186 1.00 72.19 194 ASN A CA 1
ATOM 1558 C C . ASN A 1 194 ? -8.598 8.222 10.127 1.00 72.19 194 ASN A C 1
ATOM 1560 O O . ASN A 1 194 ? -8.914 8.561 8.990 1.00 72.19 194 ASN A O 1
ATOM 1564 N N . LEU A 1 195 ? -7.316 8.112 10.497 1.00 72.75 195 LEU A N 1
ATOM 1565 C CA . LEU A 1 195 ? -6.180 8.280 9.593 1.00 72.75 195 LEU A CA 1
ATOM 1566 C C . LEU A 1 195 ? -5.769 6.921 9.019 1.00 72.75 195 LEU A C 1
ATOM 1568 O O . LEU A 1 195 ? -5.439 5.998 9.769 1.00 72.75 195 LEU A O 1
ATOM 1572 N N . GLU A 1 196 ? -5.760 6.820 7.689 1.00 71.56 196 GLU A N 1
ATOM 1573 C CA . GLU A 1 196 ? -5.484 5.562 6.976 1.00 71.56 196 GLU A CA 1
ATOM 1574 C C . GLU A 1 196 ? -4.374 5.671 5.924 1.00 71.56 196 GLU A C 1
ATOM 1576 O O . GLU A 1 196 ? -3.688 4.681 5.670 1.00 71.56 196 GLU A O 1
ATOM 1581 N N . LEU A 1 197 ? -4.154 6.860 5.351 1.00 74.19 197 LEU A N 1
ATOM 1582 C CA . LEU A 1 197 ? -3.160 7.102 4.304 1.00 74.19 197 LEU A CA 1
ATOM 1583 C C . LEU A 1 197 ? -2.291 8.313 4.653 1.00 74.19 197 LEU A C 1
ATOM 1585 O O . LEU A 1 197 ? -2.806 9.408 4.879 1.00 74.19 197 LEU A O 1
ATOM 1589 N N . PHE A 1 198 ? -0.974 8.124 4.625 1.00 75.69 198 PHE A N 1
ATOM 1590 C CA . PHE A 1 198 ? 0.024 9.183 4.700 1.00 75.69 198 PHE A CA 1
ATOM 1591 C C . PHE A 1 198 ? 0.869 9.192 3.435 1.00 75.69 198 PHE A C 1
ATOM 1593 O O . PHE A 1 198 ? 1.880 8.490 3.330 1.00 75.69 198 PHE A O 1
ATOM 1600 N N . PHE A 1 199 ? 0.463 10.042 2.499 1.00 73.88 199 PHE A N 1
ATOM 1601 C CA . PHE A 1 199 ? 1.255 10.350 1.329 1.00 73.88 199 PHE A CA 1
ATOM 1602 C C . PHE A 1 199 ? 1.470 11.863 1.229 1.00 73.88 199 PHE A C 1
ATOM 1604 O O . PHE A 1 199 ? 0.552 12.619 0.927 1.00 73.88 199 PHE A O 1
ATOM 1611 N N . LYS A 1 200 ? 2.696 12.312 1.488 1.00 66.69 200 LYS A N 1
ATOM 1612 C CA . LYS A 1 200 ? 3.215 13.593 0.997 1.00 66.69 200 LYS A CA 1
ATOM 1613 C C . LYS A 1 200 ? 4.593 13.319 0.396 1.00 66.69 200 LYS A C 1
ATOM 1615 O O . LYS A 1 200 ? 5.387 12.586 0.992 1.00 66.69 200 LYS A O 1
ATOM 1620 N N . SER A 1 201 ? 4.829 13.877 -0.792 1.00 54.81 201 SER A N 1
ATOM 1621 C CA . SER A 1 201 ? 6.089 13.834 -1.550 1.00 54.81 201 SER A CA 1
ATOM 1622 C C . SER A 1 201 ? 6.740 15.208 -1.560 1.00 54.81 201 SER A C 1
ATOM 1624 O O . SER A 1 201 ? 6.022 16.151 -1.971 1.00 54.81 201 SER A O 1
#

Nearest PDB structures (foldseek):
  4zel-assembly1_A  TM=9.082E-01  e=1.392E-08  Homo sapiens
  4zel-assembly1_B  TM=6.663E-01  e=1.446E-09  Homo sapiens